Protein AF-A0A0A8UZ60-F1 (afdb_monomer_lite)

Organism: Legionella hackeliae (NCBI:txid449)

Sequence (216 aa):
MALFFRRNFSEELDRLNQRMEELKATLAKAAETSKQQSNGLEVKFTLAQRDLDKVATNYRSAIVNCNSDYQRKKLLKGYEEVIGCLEQISTNSIDHTQVTAQIAELQKSNKNIPGLEALSRVGNALAVAFWLGVFTISIVAMTLSIASIPADPVGGVAFAAVSFGLMGYSYYEMFNNFDAIFEPKQVYQNRLQINSDAMELLKHADEAYQSPVASF

Foldseek 3Di:
DVVVPPDCLVVLLVVLVVLLVVLLVLLCVLLVVVVVPDDPLNVLSVVLSVLSVVLSVLLVVLLVPDPDPVVNVVSSVLSVLLSVLSVCLSVPVPPVVSLVVNLVVLVVVLVCLVVVLVVLLVVLVVLLVVLVVQLVVLVVQLVVLCVCCVVPVVSSVVSNVVSVVSNVVSVVSNVVSVCSNPDDPVSSVSSNVSSVSSNVSSVSSNVSCPPPVNPD

Radius of gyration: 27.04 Å; chains: 1; bounding box: 61×33×84 Å

Structure (mmCIF, N/CA/C/O backbone):
data_AF-A0A0A8UZ60-F1
#
_entry.id   AF-A0A0A8UZ60-F1
#
loop_
_atom_site.group_PDB
_atom_site.id
_atom_site.type_symbol
_atom_site.label_atom_id
_atom_site.label_alt_id
_atom_site.label_comp_id
_atom_site.label_asym_id
_atom_site.label_entity_id
_atom_site.label_seq_id
_atom_site.pdbx_PDB_ins_code
_atom_site.Cartn_x
_atom_site.Cartn_y
_atom_site.Cartn_z
_atom_site.occupancy
_atom_site.B_iso_or_equiv
_atom_site.auth_seq_id
_atom_site.auth_comp_id
_atom_site.auth_asym_id
_atom_site.auth_atom_id
_atom_site.pdbx_PDB_model_num
ATOM 1 N N . MET A 1 1 ? -1.166 -13.913 -7.427 1.00 38.09 1 MET A N 1
ATOM 2 C CA . MET A 1 1 ? -1.642 -14.672 -6.244 1.00 38.09 1 MET A CA 1
ATOM 3 C C . MET A 1 1 ? -0.613 -15.636 -5.640 1.00 38.09 1 MET A C 1
ATOM 5 O O . MET A 1 1 ? -0.572 -15.729 -4.425 1.00 38.09 1 MET A O 1
ATOM 9 N N . ALA A 1 2 ? 0.266 -16.299 -6.407 1.00 35.41 2 ALA A N 1
ATOM 10 C CA . ALA A 1 2 ? 1.236 -17.264 -5.847 1.00 35.41 2 ALA A CA 1
ATOM 11 C C . ALA A 1 2 ? 2.330 -16.671 -4.918 1.00 35.41 2 ALA A C 1
ATOM 13 O O . ALA A 1 2 ? 2.968 -17.406 -4.172 1.00 35.41 2 ALA A O 1
ATOM 14 N N . LEU A 1 3 ? 2.533 -15.346 -4.910 1.00 42.84 3 LEU A N 1
ATOM 15 C CA . LEU A 1 3 ? 3.505 -14.665 -4.034 1.00 42.84 3 LEU A CA 1
ATOM 16 C C . LEU A 1 3 ? 2.975 -14.365 -2.617 1.00 42.84 3 LEU A C 1
ATOM 18 O O . LEU A 1 3 ? 3.713 -13.830 -1.791 1.00 42.84 3 LEU A O 1
ATOM 22 N N . PHE A 1 4 ? 1.718 -14.707 -2.311 1.00 44.59 4 PHE A N 1
ATOM 23 C CA . PHE A 1 4 ? 1.173 -14.547 -0.958 1.00 44.59 4 PHE A CA 1
ATOM 24 C C . PHE A 1 4 ? 1.775 -15.562 0.036 1.00 44.59 4 PHE A C 1
ATOM 26 O O . PHE A 1 4 ? 1.940 -15.256 1.211 1.00 44.59 4 PHE A O 1
ATOM 33 N N . PHE A 1 5 ? 2.215 -16.728 -0.453 1.00 47.62 5 PHE A N 1
ATOM 34 C CA . PHE A 1 5 ? 2.672 -17.860 0.365 1.00 47.62 5 PHE A CA 1
ATOM 35 C C . PHE A 1 5 ? 4.172 -17.868 0.713 1.00 47.62 5 PHE A C 1
ATOM 37 O O . PHE A 1 5 ? 4.659 -18.842 1.278 1.00 47.62 5 PHE A O 1
ATOM 44 N N . ARG A 1 6 ? 4.949 -16.827 0.372 1.00 45.16 6 ARG A N 1
ATOM 45 C CA . ARG A 1 6 ? 6.424 -16.877 0.497 1.00 45.16 6 ARG A CA 1
ATOM 46 C C . ARG A 1 6 ? 7.015 -16.382 1.829 1.00 45.16 6 ARG A C 1
ATOM 48 O O . ARG A 1 6 ? 8.229 -16.227 1.923 1.00 45.16 6 ARG A O 1
ATOM 55 N N . ARG A 1 7 ? 6.199 -16.169 2.866 1.00 52.78 7 ARG A N 1
ATOM 56 C CA . ARG A 1 7 ? 6.613 -15.887 4.262 1.00 52.78 7 ARG A CA 1
ATOM 57 C C . ARG A 1 7 ? 5.399 -16.025 5.192 1.00 52.78 7 ARG A C 1
ATOM 59 O O . ARG A 1 7 ? 4.285 -15.902 4.693 1.00 52.78 7 ARG A O 1
ATOM 66 N N . ASN A 1 8 ? 5.613 -16.187 6.504 1.00 62.28 8 ASN A N 1
ATOM 67 C CA . ASN A 1 8 ? 4.624 -16.280 7.609 1.00 62.28 8 ASN A CA 1
ATOM 68 C C . ASN A 1 8 ? 3.595 -15.119 7.717 1.00 62.28 8 ASN A C 1
ATOM 70 O O . ASN A 1 8 ? 2.962 -14.928 8.746 1.00 62.28 8 ASN A O 1
ATOM 74 N N . PHE A 1 9 ? 3.391 -14.335 6.660 1.00 69.00 9 PHE A N 1
ATOM 75 C CA . PHE A 1 9 ? 2.451 -13.224 6.592 1.00 69.00 9 PHE A CA 1
ATOM 76 C C . PHE A 1 9 ? 0.988 -13.647 6.708 1.00 69.00 9 PHE A C 1
ATOM 78 O O . PHE A 1 9 ? 0.191 -12.875 7.228 1.00 69.00 9 PHE A O 1
ATOM 85 N N . SER A 1 10 ? 0.627 -14.839 6.218 1.00 72.56 10 SER A N 1
ATOM 86 C CA . SER A 1 10 ? -0.734 -15.360 6.414 1.00 72.56 10 SER A CA 1
ATOM 87 C C . SER A 1 10 ? -0.991 -15.622 7.893 1.00 72.56 10 SER A C 1
ATOM 89 O O . SER A 1 10 ? -1.999 -15.181 8.417 1.00 72.56 10 SER A O 1
ATOM 91 N N . GLU A 1 11 ? -0.035 -16.252 8.576 1.00 79.94 11 GLU A N 1
ATOM 92 C CA . GLU A 1 11 ? -0.130 -16.575 10.000 1.00 79.94 11 GLU A CA 1
ATOM 93 C C . GLU A 1 11 ? -0.172 -15.312 10.875 1.00 79.94 11 GLU A C 1
ATOM 95 O O . GLU A 1 11 ? -1.006 -15.208 11.771 1.00 79.94 11 GLU A O 1
ATOM 100 N N . GLU A 1 12 ? 0.669 -14.313 10.582 1.00 80.88 12 GLU A N 1
ATOM 101 C CA . GLU A 1 12 ? 0.627 -13.011 11.265 1.00 80.88 12 GLU A CA 1
ATOM 102 C C . GLU A 1 12 ? -0.713 -12.295 11.048 1.00 80.88 12 GLU A C 1
ATOM 104 O O . GLU A 1 12 ? -1.296 -11.776 11.999 1.00 80.88 12 GLU A O 1
ATOM 109 N N . LEU A 1 13 ? -1.230 -12.287 9.816 1.00 83.56 13 LEU A N 1
ATOM 110 C CA . LEU A 1 13 ? -2.517 -11.667 9.503 1.00 83.56 13 LEU A CA 1
ATOM 111 C C . LEU A 1 13 ? -3.680 -12.387 10.194 1.00 83.56 13 LEU A C 1
ATOM 113 O O . LEU A 1 13 ? -4.561 -11.728 10.741 1.00 83.56 13 LEU A O 1
ATOM 117 N N . ASP A 1 14 ? -3.679 -13.719 10.190 1.00 84.44 14 ASP A N 1
ATOM 118 C CA . ASP A 1 14 ? -4.706 -14.532 10.843 1.00 84.44 14 ASP A CA 1
ATOM 119 C C . ASP A 1 14 ? -4.691 -14.313 12.362 1.00 84.44 14 ASP A C 1
ATOM 121 O O . ASP A 1 14 ? -5.746 -14.101 12.963 1.00 84.44 14 ASP A O 1
ATOM 125 N N . ARG A 1 15 ? -3.501 -14.230 12.974 1.00 87.31 15 ARG A N 1
ATOM 126 C CA . ARG A 1 15 ? -3.342 -13.883 14.393 1.00 87.31 15 ARG A CA 1
ATOM 127 C C . ARG A 1 15 ? -3.882 -12.487 14.718 1.00 87.31 15 ARG A C 1
ATOM 129 O O . ARG A 1 15 ? -4.536 -12.312 15.745 1.00 87.31 15 ARG A O 1
ATOM 136 N N . LEU A 1 16 ? -3.607 -11.485 13.879 1.00 86.62 16 LEU A N 1
ATOM 137 C CA . LEU A 1 16 ? -4.118 -10.124 14.085 1.00 86.62 16 LEU A CA 1
ATOM 138 C C . LEU A 1 16 ? -5.642 -10.053 13.909 1.00 86.62 16 LEU A C 1
ATOM 140 O O . LEU A 1 16 ? -6.310 -9.403 14.708 1.00 86.62 16 LEU A O 1
ATOM 144 N N . ASN A 1 17 ? -6.201 -10.769 12.929 1.00 85.88 17 ASN A N 1
ATOM 145 C CA . ASN A 1 17 ? -7.653 -10.868 12.758 1.00 85.88 17 ASN A CA 1
ATOM 146 C C . ASN A 1 17 ? -8.318 -11.516 13.979 1.00 85.88 17 ASN A C 1
ATOM 148 O O . ASN A 1 17 ? -9.355 -11.039 14.427 1.00 85.88 17 ASN A O 1
ATOM 152 N N . GLN A 1 18 ? -7.713 -12.561 14.551 1.00 87.38 18 GLN A N 1
ATOM 153 C CA . GLN A 1 18 ? -8.240 -13.201 15.755 1.00 87.38 18 GLN A CA 1
ATOM 154 C C . GLN A 1 18 ? -8.272 -12.235 16.950 1.00 87.38 18 GLN A C 1
ATOM 156 O O . GLN A 1 18 ? -9.304 -12.121 17.607 1.00 87.38 18 GLN A O 1
ATOM 161 N N . ARG A 1 19 ? -7.192 -11.476 17.186 1.00 87.38 19 ARG A N 1
ATOM 162 C CA . ARG A 1 19 ? -7.160 -10.428 18.228 1.00 87.38 19 ARG A CA 1
ATOM 163 C C . ARG A 1 19 ? -8.237 -9.366 18.006 1.00 87.38 19 ARG A C 1
ATOM 165 O O . ARG A 1 19 ? -8.851 -8.890 18.956 1.00 87.38 19 ARG A O 1
ATOM 172 N N . MET A 1 20 ? -8.497 -9.012 16.749 1.00 85.00 20 MET A N 1
ATOM 173 C CA . MET A 1 20 ? -9.546 -8.053 16.412 1.00 85.00 20 MET A CA 1
ATOM 174 C C . MET A 1 20 ? -10.955 -8.590 16.713 1.00 85.00 20 MET A C 1
ATOM 176 O O . MET A 1 20 ? -11.796 -7.851 17.221 1.00 85.00 20 MET A O 1
ATOM 180 N N . GLU A 1 21 ? -11.211 -9.874 16.460 1.00 84.25 21 GLU A N 1
ATOM 181 C CA . GLU A 1 21 ? -12.472 -10.527 16.841 1.00 84.25 21 GLU A CA 1
ATOM 182 C C . GLU A 1 21 ? -12.635 -10.631 18.368 1.00 84.25 21 GLU A C 1
ATOM 184 O O . GLU A 1 21 ? -13.730 -10.433 18.896 1.00 84.25 21 GLU A O 1
ATOM 189 N N . GLU A 1 22 ? -11.549 -10.863 19.109 1.00 86.69 22 GLU A N 1
ATOM 190 C CA . GLU A 1 22 ? -11.557 -10.846 20.580 1.00 86.69 22 GLU A CA 1
ATOM 191 C C . GLU A 1 22 ? -11.888 -9.445 21.132 1.00 86.69 22 GLU A C 1
ATOM 193 O O . GLU A 1 22 ? -12.722 -9.300 22.035 1.00 86.69 22 GLU A O 1
ATOM 198 N N . LEU A 1 23 ? -11.317 -8.390 20.541 1.00 83.88 23 LEU A N 1
ATOM 199 C CA . LEU A 1 23 ? -11.678 -7.000 20.841 1.00 83.88 23 LEU A CA 1
ATOM 200 C C . LEU A 1 23 ? -13.143 -6.706 20.513 1.00 83.88 23 LEU A C 1
ATOM 202 O O . LEU A 1 23 ? -13.842 -6.069 21.302 1.00 83.88 23 LEU A O 1
ATOM 206 N N . LYS A 1 24 ? -13.640 -7.209 19.381 1.00 82.31 24 LYS A N 1
ATOM 207 C CA . LYS A 1 24 ? -15.040 -7.060 18.973 1.00 82.31 24 LYS A CA 1
ATOM 208 C C . LYS A 1 24 ? -15.993 -7.685 19.990 1.00 82.31 24 LYS A C 1
ATOM 210 O O . LYS A 1 24 ? -16.984 -7.055 20.362 1.00 82.31 24 LYS A O 1
ATOM 215 N N . ALA A 1 25 ? -15.687 -8.889 20.469 1.00 83.06 25 ALA A N 1
ATOM 216 C CA . ALA A 1 25 ? -16.457 -9.549 21.520 1.00 83.06 25 ALA A CA 1
ATOM 217 C C . ALA A 1 25 ? -16.417 -8.757 22.839 1.00 83.06 25 ALA A C 1
ATOM 219 O O . ALA A 1 25 ? -17.434 -8.634 23.526 1.00 83.06 25 ALA A O 1
ATOM 220 N N . THR A 1 26 ? -15.266 -8.163 23.163 1.00 82.00 26 THR A N 1
ATOM 221 C CA . THR A 1 26 ? -15.085 -7.322 24.356 1.00 82.00 26 THR A CA 1
ATOM 222 C C . THR A 1 26 ? -15.937 -6.051 24.288 1.00 82.00 26 THR A C 1
ATOM 224 O O . THR A 1 26 ? -16.663 -5.750 25.238 1.00 82.00 26 THR A O 1
ATOM 227 N N . LEU A 1 27 ? -15.939 -5.349 23.148 1.00 75.25 27 LEU A N 1
ATOM 228 C CA . LEU A 1 27 ? -16.790 -4.173 22.928 1.00 75.25 27 LEU A CA 1
ATOM 229 C C . LEU A 1 27 ? -18.281 -4.527 22.923 1.00 75.25 27 LEU A C 1
ATOM 231 O O . LEU A 1 27 ? -19.079 -3.780 23.482 1.00 75.25 27 LEU A O 1
ATOM 235 N N . ALA A 1 28 ? -18.668 -5.665 22.339 1.00 78.31 28 ALA A N 1
ATOM 236 C CA . ALA A 1 28 ? -20.059 -6.121 22.342 1.00 78.31 28 ALA A CA 1
ATOM 237 C C . ALA A 1 28 ? -20.568 -6.365 23.773 1.00 78.31 28 ALA A C 1
ATOM 239 O O . ALA A 1 28 ? -21.647 -5.902 24.144 1.00 78.31 28 ALA A O 1
ATOM 240 N N . LYS A 1 29 ? -19.750 -7.007 24.615 1.00 79.31 29 LYS A N 1
ATOM 241 C CA . LYS A 1 29 ? -20.060 -7.218 26.035 1.00 79.31 29 LYS A CA 1
ATOM 242 C C . LYS A 1 29 ? -20.137 -5.898 26.814 1.00 79.31 29 LYS A C 1
ATOM 244 O O . LYS A 1 29 ? -21.022 -5.726 27.655 1.00 79.31 29 LYS 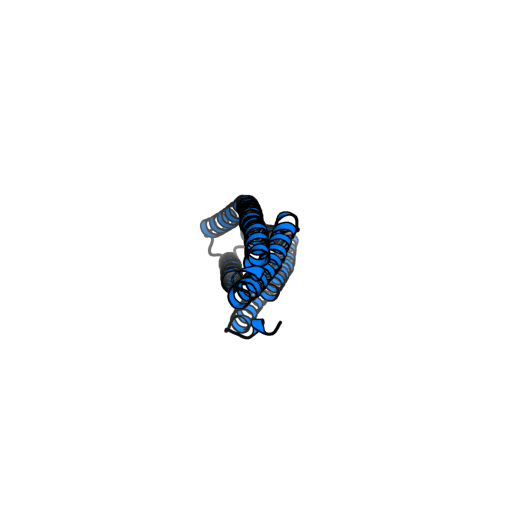A O 1
ATOM 249 N N . ALA A 1 30 ? -19.247 -4.946 26.523 1.00 72.62 30 ALA A N 1
ATOM 250 C CA . ALA A 1 30 ? -19.289 -3.605 27.108 1.00 72.62 30 ALA A CA 1
ATOM 251 C C . ALA A 1 30 ? -20.550 -2.826 26.681 1.00 72.62 30 ALA A C 1
ATOM 253 O O . ALA A 1 30 ? -21.172 -2.159 27.512 1.00 72.62 30 ALA A O 1
ATOM 254 N N . ALA A 1 31 ? -20.987 -2.969 25.425 1.00 71.88 31 ALA A N 1
ATOM 255 C CA . ALA A 1 31 ? -22.224 -2.382 24.911 1.00 71.88 31 ALA A CA 1
ATOM 256 C C . ALA A 1 31 ? -23.468 -2.942 25.621 1.00 71.88 31 ALA A C 1
ATOM 258 O O . ALA A 1 31 ? -24.331 -2.172 26.041 1.00 71.88 31 ALA A O 1
ATOM 259 N N . GLU A 1 32 ? -23.548 -4.265 25.803 1.00 73.38 32 GLU A N 1
ATOM 260 C CA . GLU A 1 32 ? -24.648 -4.929 26.520 1.00 73.38 32 GLU A CA 1
ATOM 261 C C . GLU A 1 32 ? -24.718 -4.528 27.997 1.00 73.38 32 GLU A C 1
ATOM 263 O O . GLU A 1 32 ? -25.806 -4.310 28.532 1.00 73.38 32 GLU A O 1
ATOM 268 N N . THR A 1 33 ? -23.563 -4.369 28.643 1.00 69.31 33 THR A N 1
ATOM 269 C CA . THR A 1 33 ? -23.482 -3.909 30.038 1.00 69.31 33 THR A CA 1
ATOM 270 C C . THR A 1 33 ? -23.905 -2.438 30.149 1.00 69.31 33 THR A C 1
ATOM 272 O O . THR A 1 33 ? -24.681 -2.063 31.027 1.00 69.31 33 THR A O 1
ATOM 275 N N . SER A 1 34 ? -23.486 -1.605 29.191 1.00 64.75 34 SER A N 1
ATOM 276 C CA . SER A 1 34 ? -23.821 -0.174 29.140 1.00 64.75 34 SER A CA 1
ATOM 277 C C . SER A 1 34 ? -25.290 0.093 28.797 1.00 64.75 34 SER A C 1
ATOM 279 O O . SER A 1 34 ? -25.861 1.071 29.281 1.00 64.75 34 SER A O 1
ATOM 281 N N . LYS A 1 35 ? -25.928 -0.800 28.023 1.00 63.38 35 LYS A N 1
ATOM 282 C CA . LYS A 1 35 ? -27.377 -0.812 27.739 1.00 63.38 35 LYS A CA 1
ATOM 283 C C . LYS A 1 35 ? -28.229 -0.751 29.002 1.00 63.38 35 LYS A C 1
ATOM 285 O O . LYS A 1 35 ? -29.318 -0.186 28.996 1.00 63.38 35 LYS A O 1
ATOM 290 N N . GLN A 1 36 ? -27.739 -1.365 30.076 1.00 58.97 36 GLN A N 1
ATOM 291 C CA . GLN A 1 36 ? -28.441 -1.460 31.351 1.00 58.97 36 GLN A CA 1
ATOM 292 C C . GLN A 1 36 ? -28.213 -0.232 32.248 1.00 58.97 36 GLN A C 1
ATOM 294 O O . GLN A 1 36 ? -28.956 -0.049 33.209 1.00 58.97 36 GLN A O 1
ATOM 299 N N . GLN A 1 37 ? -27.215 0.612 31.948 1.00 56.88 37 GLN A N 1
ATOM 300 C CA . GLN A 1 37 ? -26.737 1.665 32.854 1.00 56.88 37 GLN A CA 1
ATOM 301 C C . GLN A 1 37 ? -26.826 3.099 32.302 1.00 56.88 37 GLN A C 1
ATOM 303 O O . GLN A 1 37 ? -26.893 4.028 33.106 1.00 56.88 37 GLN A O 1
ATOM 308 N N . SER A 1 38 ? -26.837 3.338 30.982 1.00 55.69 38 SER A N 1
ATOM 309 C CA . SER A 1 38 ? -26.858 4.714 30.448 1.00 55.69 38 SER A CA 1
ATOM 310 C C . SER A 1 38 ? -27.402 4.843 29.019 1.00 55.69 38 SER A C 1
ATOM 312 O O . SER A 1 38 ? -27.010 4.108 28.112 1.00 55.69 38 SER A O 1
ATOM 314 N N . ASN A 1 39 ? -28.253 5.852 28.792 1.00 57.88 39 ASN A N 1
ATOM 315 C CA . ASN A 1 39 ? -28.741 6.230 27.463 1.00 57.88 39 ASN A CA 1
ATOM 316 C C . ASN A 1 39 ? -27.613 6.889 26.645 1.00 57.88 39 ASN A C 1
ATOM 318 O O . ASN A 1 39 ? -27.237 8.030 26.903 1.00 57.88 39 ASN A O 1
ATOM 322 N N . GLY A 1 40 ? -27.104 6.188 25.626 1.00 63.28 40 GLY A N 1
ATOM 323 C CA . GLY A 1 40 ? -26.211 6.746 24.594 1.00 63.28 40 GLY A CA 1
ATOM 324 C C . GLY A 1 40 ? -24.809 6.131 24.512 1.00 63.28 40 GLY A C 1
ATOM 325 O O . GLY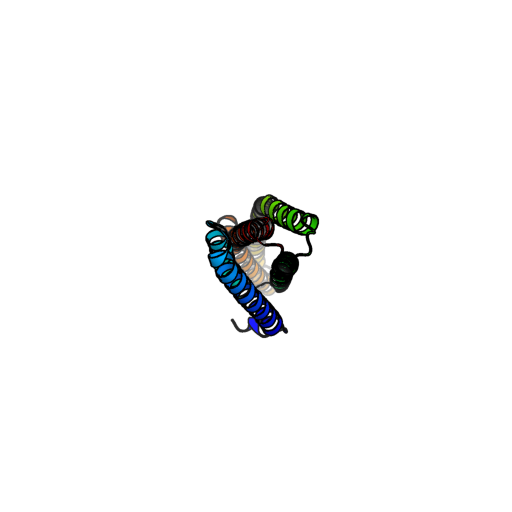 A 1 40 ? -24.174 6.227 23.464 1.00 63.28 40 GLY A O 1
ATOM 326 N N . LEU A 1 41 ? -24.341 5.440 25.557 1.00 66.94 41 LEU A N 1
ATOM 327 C CA . LEU A 1 41 ? -23.058 4.714 25.548 1.00 66.94 41 LEU A CA 1
ATOM 328 C C . LEU A 1 41 ? -23.087 3.477 24.642 1.00 66.94 41 LEU A C 1
ATOM 330 O O . LEU A 1 41 ? -22.128 3.213 23.921 1.00 66.94 41 LEU A O 1
ATOM 334 N N . GLU A 1 42 ? -24.220 2.775 24.611 1.00 69.75 42 GLU A N 1
ATOM 335 C CA . GLU A 1 42 ? -24.470 1.656 23.695 1.00 69.75 42 GLU A CA 1
ATOM 336 C C . GLU A 1 42 ? -24.196 2.040 22.234 1.00 69.75 42 GLU A C 1
ATOM 338 O O . GLU A 1 42 ? -23.552 1.293 21.496 1.00 69.75 42 GLU A O 1
ATOM 343 N N . VAL A 1 43 ? -24.660 3.223 21.818 1.00 75.94 43 VAL A N 1
ATOM 344 C CA . VAL A 1 43 ? -24.502 3.704 20.441 1.00 75.94 43 VAL A CA 1
ATOM 345 C C . VAL A 1 43 ? -23.022 3.879 20.109 1.00 75.94 43 VAL A C 1
ATOM 347 O O . VAL A 1 43 ? -22.596 3.488 19.026 1.00 75.94 43 VAL A O 1
ATOM 350 N N . LYS A 1 44 ? -22.216 4.393 21.046 1.00 72.75 44 LYS A N 1
ATOM 351 C CA . LYS A 1 44 ? -20.772 4.583 20.843 1.00 72.75 44 LYS A CA 1
ATOM 352 C C . LYS A 1 44 ? -20.019 3.258 20.722 1.00 72.75 44 LYS A C 1
ATOM 354 O O . LYS A 1 44 ? -19.227 3.104 19.798 1.00 72.75 44 LYS A O 1
ATOM 359 N N . PHE A 1 45 ? -20.312 2.282 21.583 1.00 75.19 45 PHE A N 1
ATOM 360 C CA . PHE A 1 45 ? -19.709 0.948 21.479 1.00 75.19 45 PHE A CA 1
ATOM 361 C C . PHE A 1 45 ? -20.134 0.210 20.204 1.00 75.19 45 PHE A C 1
ATOM 363 O O . PHE A 1 45 ? -19.311 -0.442 19.567 1.00 75.19 45 PHE A O 1
ATOM 370 N N . THR A 1 46 ? -21.391 0.367 19.783 1.00 75.94 46 THR A N 1
ATOM 371 C CA . THR A 1 46 ? -21.901 -0.216 18.531 1.00 75.94 46 THR A CA 1
ATOM 372 C C . THR A 1 46 ? -21.230 0.412 17.304 1.00 75.94 46 THR A C 1
ATOM 374 O O . THR A 1 46 ? -20.892 -0.293 16.352 1.00 75.94 46 THR A O 1
ATOM 377 N N . LEU A 1 47 ? -20.993 1.730 17.320 1.00 78.12 47 LEU A N 1
ATOM 378 C CA . LEU A 1 47 ? -20.234 2.419 16.271 1.00 78.12 47 LEU A CA 1
ATOM 379 C C . LEU A 1 47 ? -18.781 1.932 16.228 1.00 78.12 47 LEU A C 1
ATOM 381 O O . LEU A 1 47 ? -18.325 1.529 15.163 1.00 78.12 47 LEU A O 1
ATOM 385 N N . ALA A 1 48 ? -18.102 1.857 17.377 1.00 76.88 48 ALA A N 1
ATOM 386 C CA . ALA A 1 48 ? -16.741 1.326 17.458 1.00 76.88 48 ALA A CA 1
ATOM 387 C C . ALA A 1 48 ? -16.655 -0.124 16.941 1.00 76.88 48 ALA A C 1
ATOM 389 O O . ALA A 1 48 ? -15.737 -0.464 16.199 1.00 76.88 48 ALA A O 1
ATOM 390 N N . GLN A 1 49 ? -17.645 -0.968 17.248 1.00 78.38 49 GLN A N 1
ATOM 391 C CA . GLN A 1 49 ? -17.713 -2.341 16.744 1.00 78.38 49 GLN A CA 1
ATOM 392 C C . GLN A 1 49 ? -17.837 -2.398 15.213 1.00 78.38 49 GLN A C 1
ATOM 394 O O . GLN A 1 49 ? -17.160 -3.193 14.561 1.00 78.38 49 GLN A O 1
ATOM 399 N N . ARG A 1 50 ? -18.680 -1.544 14.623 1.00 82.44 50 ARG A N 1
ATOM 400 C CA . ARG A 1 50 ? -18.818 -1.437 13.164 1.00 82.44 50 ARG A CA 1
ATOM 401 C C . ARG A 1 50 ? -17.521 -0.949 12.515 1.00 82.44 50 ARG A C 1
ATOM 403 O O . ARG A 1 50 ? -17.155 -1.410 11.434 1.00 82.44 50 ARG A O 1
ATOM 410 N N . ASP A 1 51 ? -16.830 -0.024 13.168 1.00 80.56 51 ASP A N 1
ATOM 411 C CA . ASP A 1 51 ? -15.586 0.533 12.651 1.00 80.56 51 ASP A CA 1
ATOM 412 C C . ASP A 1 51 ? -14.438 -0.491 12.727 1.00 80.56 51 ASP A C 1
ATOM 414 O O . ASP A 1 51 ? -13.611 -0.523 11.816 1.00 80.56 51 ASP A O 1
ATOM 418 N N . LEU A 1 52 ? -14.437 -1.410 13.710 1.00 83.56 52 LEU A N 1
ATOM 419 C CA . LEU A 1 52 ? -13.504 -2.549 13.740 1.00 83.56 52 LEU A CA 1
ATOM 420 C C . LEU A 1 52 ? -13.637 -3.423 12.489 1.00 83.56 52 LEU A C 1
ATOM 422 O O . LEU A 1 52 ? -12.627 -3.738 11.861 1.00 83.56 52 LEU A O 1
ATOM 426 N N . ASP A 1 53 ? -14.864 -3.777 12.095 1.00 81.56 53 ASP A N 1
ATOM 427 C CA . ASP A 1 53 ? -15.111 -4.612 10.910 1.00 81.56 53 ASP A CA 1
ATOM 428 C C . ASP A 1 53 ? -14.614 -3.930 9.633 1.00 81.56 53 ASP A C 1
ATOM 430 O O . ASP A 1 53 ? -13.997 -4.557 8.763 1.00 81.56 53 ASP A O 1
ATOM 434 N N . LYS A 1 54 ? -14.845 -2.618 9.537 1.00 84.38 54 LYS A N 1
ATOM 435 C CA . LYS A 1 54 ? -14.384 -1.794 8.419 1.00 84.38 54 LYS A CA 1
ATOM 436 C C . LYS A 1 54 ? -12.856 -1.752 8.360 1.00 84.38 54 LYS A C 1
ATOM 438 O O . LYS A 1 54 ? -12.275 -2.019 7.307 1.00 84.38 54 LYS A O 1
ATOM 443 N N . VAL A 1 55 ? -12.203 -1.473 9.487 1.00 84.94 55 VAL A N 1
ATOM 444 C CA . VAL A 1 55 ? -10.740 -1.402 9.596 1.00 84.94 55 VAL A CA 1
ATOM 445 C C . VAL A 1 55 ? -10.108 -2.762 9.296 1.00 84.94 55 VAL A C 1
ATOM 447 O O . VAL A 1 55 ? -9.211 -2.835 8.455 1.00 84.94 55 VAL A O 1
ATOM 450 N N . ALA A 1 56 ? -10.610 -3.850 9.885 1.00 85.06 56 ALA A N 1
ATOM 451 C CA . ALA A 1 56 ? -10.123 -5.207 9.634 1.00 85.06 56 ALA A CA 1
ATOM 452 C C . ALA A 1 56 ? -10.245 -5.595 8.152 1.00 85.06 56 ALA A C 1
ATOM 454 O O . ALA A 1 56 ? -9.282 -6.065 7.540 1.00 85.06 56 ALA A O 1
ATOM 455 N N . THR A 1 57 ? -11.400 -5.323 7.536 1.00 85.50 57 THR A N 1
ATOM 456 C CA . THR A 1 57 ? -11.635 -5.601 6.112 1.00 85.50 57 THR A CA 1
ATOM 457 C C . THR A 1 57 ? -10.679 -4.810 5.217 1.00 85.50 57 THR A C 1
ATOM 459 O O . THR A 1 57 ? -10.091 -5.370 4.285 1.00 85.50 57 THR A O 1
ATOM 462 N N . ASN A 1 58 ? -10.465 -3.527 5.518 1.00 82.69 58 ASN A N 1
ATOM 463 C CA . ASN A 1 58 ? -9.610 -2.653 4.718 1.00 82.69 58 ASN A CA 1
ATOM 464 C C . ASN A 1 58 ? -8.124 -3.008 4.853 1.00 82.69 58 ASN A C 1
ATOM 466 O O . ASN A 1 58 ? -7.430 -3.097 3.835 1.00 82.69 58 ASN A O 1
ATOM 470 N N . TYR A 1 59 ? -7.638 -3.306 6.064 1.00 81.75 59 TYR A N 1
ATOM 471 C CA . TYR A 1 59 ? -6.276 -3.811 6.263 1.00 81.75 59 TYR A CA 1
ATOM 472 C C . TYR A 1 59 ? -6.071 -5.165 5.580 1.00 81.75 59 TYR A C 1
ATOM 474 O O . TYR A 1 59 ? -5.090 -5.330 4.853 1.00 81.75 59 TYR A O 1
ATOM 482 N N . ARG A 1 60 ? -7.010 -6.111 5.726 1.00 84.25 60 ARG A N 1
ATOM 483 C CA . ARG A 1 60 ? -6.939 -7.423 5.066 1.00 84.25 60 ARG A CA 1
ATOM 484 C C . ARG A 1 60 ? -6.864 -7.282 3.550 1.00 84.25 60 ARG A C 1
ATOM 486 O O . ARG A 1 60 ? -5.962 -7.843 2.930 1.00 84.25 60 ARG A O 1
ATOM 493 N N . SER A 1 61 ? -7.768 -6.506 2.954 1.00 83.31 61 SER A N 1
ATOM 494 C CA . SER A 1 61 ? -7.772 -6.257 1.510 1.00 83.31 61 SER A CA 1
ATOM 495 C C . SER A 1 61 ? -6.460 -5.615 1.046 1.00 83.31 61 SER A C 1
ATOM 497 O O . SER A 1 61 ? -5.851 -6.070 0.076 1.00 83.31 61 SER A O 1
ATOM 499 N N . ALA A 1 62 ? -5.962 -4.610 1.768 1.00 80.38 62 ALA A N 1
ATOM 500 C CA . ALA A 1 62 ? -4.723 -3.929 1.412 1.00 80.38 62 ALA A CA 1
ATOM 501 C C . ALA A 1 62 ? -3.484 -4.824 1.534 1.00 80.38 62 ALA A C 1
ATOM 503 O O . ALA A 1 62 ? -2.599 -4.747 0.685 1.00 80.38 62 ALA A O 1
ATOM 504 N N . ILE A 1 63 ? -3.415 -5.687 2.551 1.00 82.25 63 ILE A N 1
ATOM 505 C CA . ILE A 1 63 ? -2.307 -6.629 2.764 1.00 82.25 63 ILE A CA 1
ATOM 506 C C . ILE A 1 63 ? -2.313 -7.721 1.686 1.00 82.25 63 ILE A C 1
ATOM 508 O O . ILE A 1 63 ? -1.257 -8.007 1.111 1.00 82.25 63 ILE A O 1
ATOM 512 N N . VAL A 1 64 ? -3.491 -8.279 1.372 1.00 80.69 64 VAL A N 1
ATOM 513 C CA . VAL A 1 64 ? -3.681 -9.320 0.344 1.00 80.69 64 VAL A CA 1
ATOM 514 C C . VAL A 1 64 ? -3.329 -8.818 -1.051 1.00 80.69 64 VAL A C 1
ATOM 516 O O . VAL A 1 64 ? -2.626 -9.500 -1.798 1.00 80.69 64 VAL A O 1
ATOM 519 N N . ASN A 1 65 ? -3.751 -7.599 -1.378 1.00 73.31 65 ASN A N 1
ATOM 520 C CA . ASN A 1 65 ? -3.540 -7.006 -2.696 1.00 73.31 65 ASN A CA 1
ATOM 521 C C . ASN A 1 65 ? -2.192 -6.274 -2.833 1.00 73.31 65 ASN A C 1
ATOM 523 O O . ASN A 1 65 ? -1.887 -5.721 -3.890 1.00 73.31 65 ASN A O 1
ATOM 527 N N . CYS A 1 66 ? -1.357 -6.255 -1.789 1.00 71.81 66 CYS A N 1
ATOM 528 C CA . CYS A 1 66 ? -0.050 -5.615 -1.851 1.00 71.81 66 CYS A CA 1
ATOM 529 C C . CYS A 1 66 ? 0.996 -6.522 -2.513 1.00 71.81 66 CYS A C 1
ATOM 531 O O . CYS A 1 66 ? 1.302 -7.604 -2.010 1.00 71.81 66 CYS A O 1
ATOM 533 N N . ASN A 1 67 ? 1.628 -6.034 -3.583 1.00 68.44 67 ASN A N 1
ATOM 534 C CA . ASN A 1 67 ? 2.696 -6.746 -4.298 1.00 68.44 67 ASN A CA 1
ATOM 535 C C . ASN A 1 67 ? 4.111 -6.481 -3.743 1.00 68.44 67 ASN A C 1
ATOM 537 O O . ASN A 1 67 ? 5.078 -7.043 -4.247 1.00 68.44 67 ASN A O 1
ATOM 541 N N . SER A 1 68 ? 4.256 -5.631 -2.718 1.00 73.56 68 SER A N 1
ATOM 542 C CA . SER A 1 68 ? 5.550 -5.269 -2.124 1.00 73.56 68 SER A CA 1
ATOM 543 C C . SER A 1 68 ? 5.668 -5.784 -0.691 1.00 73.56 68 SER A C 1
ATOM 545 O O . SER A 1 68 ? 4.934 -5.338 0.189 1.00 73.56 68 SER A O 1
ATOM 547 N N . ASP A 1 69 ? 6.649 -6.652 -0.430 1.00 71.62 69 ASP A N 1
ATOM 548 C CA . ASP A 1 69 ? 6.932 -7.192 0.910 1.00 71.62 69 ASP A CA 1
ATOM 549 C C . ASP A 1 69 ? 7.194 -6.096 1.952 1.00 71.62 69 ASP A C 1
ATOM 551 O O . ASP A 1 69 ? 6.752 -6.196 3.097 1.00 71.62 69 ASP A O 1
ATOM 555 N N . TYR A 1 70 ? 7.895 -5.029 1.561 1.00 74.31 70 TYR A N 1
ATOM 556 C CA . TYR A 1 70 ? 8.159 -3.886 2.435 1.00 74.31 70 TYR A CA 1
ATOM 557 C C . TYR A 1 70 ? 6.859 -3.181 2.838 1.00 74.31 70 TYR A C 1
ATOM 559 O O . TYR A 1 70 ? 6.618 -2.931 4.020 1.00 74.31 70 TYR A O 1
ATOM 567 N N . GLN A 1 71 ? 5.992 -2.894 1.863 1.00 71.94 71 GLN A N 1
ATOM 568 C CA . GLN A 1 71 ? 4.717 -2.236 2.140 1.00 71.94 71 GLN A CA 1
ATOM 569 C C . GLN A 1 71 ? 3.771 -3.151 2.924 1.00 71.94 71 GLN A C 1
ATOM 571 O O . GLN A 1 71 ? 3.052 -2.661 3.791 1.00 71.94 71 GLN A O 1
ATOM 576 N N . ARG A 1 72 ? 3.817 -4.467 2.683 1.00 76.56 72 ARG A N 1
ATOM 577 C CA . ARG A 1 72 ? 3.051 -5.468 3.432 1.00 76.56 72 ARG A CA 1
ATOM 578 C C . ARG A 1 72 ? 3.450 -5.499 4.909 1.00 76.56 72 ARG A C 1
ATOM 580 O O . ARG A 1 72 ? 2.579 -5.400 5.764 1.00 76.56 72 ARG A O 1
ATOM 587 N N . LYS A 1 73 ? 4.754 -5.525 5.216 1.00 80.50 73 LYS A N 1
ATOM 588 C CA . LYS A 1 73 ? 5.266 -5.414 6.597 1.00 80.50 73 LYS A CA 1
ATOM 589 C C . LYS A 1 73 ? 4.828 -4.122 7.279 1.00 80.50 73 LYS A C 1
ATOM 591 O O . LYS A 1 73 ? 4.434 -4.143 8.438 1.00 80.50 73 LYS A O 1
ATOM 596 N N . LYS A 1 74 ? 4.880 -2.999 6.556 1.00 78.75 74 LYS A N 1
ATOM 597 C CA . LYS A 1 74 ? 4.437 -1.705 7.085 1.00 78.75 74 LYS A CA 1
ATOM 598 C C . LYS A 1 74 ? 2.941 -1.711 7.423 1.00 78.75 74 LYS A C 1
ATOM 600 O O . LYS A 1 74 ? 2.561 -1.180 8.458 1.00 78.75 74 LYS A O 1
ATOM 605 N N . LEU A 1 75 ? 2.112 -2.310 6.565 1.00 80.94 75 LEU A N 1
ATOM 606 C CA . LEU A 1 75 ? 0.673 -2.448 6.804 1.00 80.94 75 LEU A CA 1
ATOM 607 C C . LEU A 1 75 ? 0.377 -3.354 8.005 1.00 80.94 75 LEU A C 1
ATOM 609 O O . LEU A 1 75 ? -0.456 -2.987 8.821 1.00 80.94 75 LEU A O 1
ATOM 613 N N . LEU A 1 76 ? 1.080 -4.482 8.144 1.00 84.19 76 LEU A N 1
ATOM 614 C CA . LEU A 1 76 ? 0.937 -5.383 9.294 1.00 84.19 76 LEU A CA 1
ATOM 615 C C . LEU A 1 76 ? 1.324 -4.710 10.611 1.00 84.19 76 LEU A C 1
ATOM 617 O O . LEU A 1 76 ? 0.552 -4.759 11.560 1.00 84.19 76 LEU A O 1
ATOM 621 N N . LYS A 1 77 ? 2.467 -4.015 10.643 1.00 84.31 77 LYS A N 1
ATOM 622 C CA . LYS A 1 77 ? 2.905 -3.256 11.821 1.00 84.31 77 LYS A CA 1
ATOM 623 C C . LYS A 1 77 ? 1.885 -2.183 12.210 1.00 84.31 77 LYS A C 1
ATOM 625 O O . LYS A 1 77 ? 1.529 -2.078 13.372 1.00 84.31 77 LYS A O 1
ATOM 630 N N . GLY A 1 78 ? 1.366 -1.436 11.232 1.00 80.00 78 GLY A N 1
ATOM 631 C CA . GLY A 1 78 ? 0.319 -0.446 11.493 1.00 80.00 78 GLY A CA 1
ATOM 632 C C . GLY A 1 78 ? -0.987 -1.074 11.990 1.00 80.00 78 GLY A C 1
ATOM 633 O O . GLY A 1 78 ? -1.652 -0.495 12.840 1.00 80.00 78 GLY A O 1
ATOM 634 N N . TYR A 1 79 ? -1.347 -2.262 11.494 1.00 85.88 79 TYR A N 1
ATOM 635 C CA . TYR A 1 79 ? -2.525 -2.986 11.971 1.00 85.88 79 TYR A CA 1
ATOM 636 C C . TYR A 1 79 ? -2.353 -3.445 13.425 1.00 85.88 79 TYR A C 1
ATOM 638 O O . TYR A 1 79 ? -3.246 -3.258 14.247 1.00 85.88 79 TYR A O 1
ATOM 646 N N . GLU A 1 80 ? -1.175 -3.975 13.755 1.00 86.31 80 GLU A N 1
ATOM 647 C CA . GLU A 1 80 ? -0.800 -4.372 15.111 1.00 86.31 80 GLU A CA 1
ATOM 648 C C . GLU A 1 80 ? -0.781 -3.191 16.090 1.00 86.31 80 GLU A C 1
ATOM 650 O O . GLU A 1 80 ? -1.279 -3.328 17.203 1.00 86.31 80 GLU A O 1
ATOM 655 N N . GLU A 1 81 ? -0.262 -2.030 15.686 1.00 84.00 81 GLU A N 1
ATOM 656 C CA . GLU A 1 81 ? -0.255 -0.814 16.513 1.00 84.00 81 GLU A CA 1
ATOM 657 C C . GLU A 1 81 ? -1.676 -0.319 16.825 1.00 84.00 81 GLU A C 1
ATOM 659 O O . GLU A 1 81 ? -1.962 0.059 17.962 1.00 84.00 81 GLU A O 1
ATOM 664 N N . VAL A 1 82 ? -2.587 -0.365 15.843 1.00 84.19 82 VAL A N 1
ATOM 665 C CA . VAL A 1 82 ? -4.004 -0.021 16.051 1.00 84.19 82 VAL A C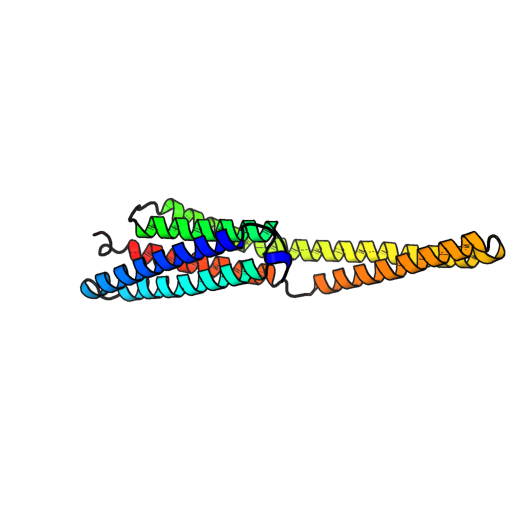A 1
ATOM 666 C C . VAL A 1 82 ? -4.666 -1.009 17.014 1.00 84.19 82 VAL A C 1
ATOM 668 O O . VAL A 1 82 ? -5.331 -0.578 17.953 1.00 84.19 82 VAL A O 1
ATOM 671 N N . ILE A 1 83 ? -4.452 -2.317 16.825 1.00 85.75 83 ILE A N 1
ATOM 672 C CA . ILE A 1 83 ? -4.963 -3.360 17.730 1.00 85.75 83 ILE A CA 1
ATOM 673 C C . ILE A 1 83 ? -4.421 -3.156 19.149 1.00 85.75 83 ILE A C 1
ATOM 675 O O . ILE A 1 83 ? -5.199 -3.151 20.097 1.00 85.75 83 ILE A O 1
ATOM 679 N N . GLY A 1 84 ? -3.115 -2.927 19.301 1.00 83.06 84 GLY A N 1
ATOM 680 C CA . GLY A 1 84 ? -2.487 -2.700 20.603 1.00 83.06 84 GLY A CA 1
ATOM 681 C C . GLY A 1 84 ? -3.050 -1.475 21.329 1.00 83.06 84 GLY A C 1
ATOM 682 O O . GLY A 1 84 ? -3.320 -1.550 22.525 1.00 83.06 84 GLY A O 1
ATOM 683 N N . CYS A 1 85 ? -3.306 -0.373 20.613 1.00 79.88 85 CYS A N 1
ATOM 684 C CA . CYS A 1 85 ? -3.975 0.796 21.194 1.00 79.88 85 CYS A CA 1
ATOM 685 C C . CYS A 1 85 ? -5.394 0.458 21.679 1.00 79.88 85 CYS A C 1
ATOM 687 O O . CYS A 1 85 ? -5.792 0.879 22.761 1.00 79.88 85 CYS A O 1
ATOM 689 N N . LEU A 1 86 ? -6.161 -0.320 20.911 1.00 80.75 86 LEU A N 1
ATOM 690 C CA . LEU A 1 86 ? -7.523 -0.717 21.285 1.00 80.75 86 LEU A CA 1
ATOM 691 C C . LEU A 1 86 ? -7.549 -1.677 22.480 1.00 80.75 86 LEU A C 1
ATOM 693 O O . LEU A 1 86 ? -8.401 -1.534 23.354 1.00 80.75 86 LEU A O 1
ATOM 697 N N . GLU A 1 87 ? -6.602 -2.613 22.559 1.00 83.38 87 GLU A N 1
ATOM 698 C CA . GLU A 1 87 ? -6.427 -3.500 23.717 1.00 83.38 87 GLU A CA 1
ATOM 699 C C . GLU A 1 87 ? -6.143 -2.694 24.992 1.00 83.38 87 GLU A C 1
ATOM 701 O O . GLU A 1 87 ? -6.754 -2.939 26.036 1.00 83.38 87 GLU A O 1
ATOM 706 N N . GLN A 1 88 ? -5.289 -1.673 24.908 1.00 77.50 88 GLN A N 1
ATOM 707 C CA . GLN A 1 88 ? -5.009 -0.780 26.035 1.00 77.50 88 GLN A CA 1
ATOM 708 C C . GLN A 1 88 ? -6.225 0.060 26.445 1.00 77.50 88 GLN A C 1
ATOM 710 O O . GLN A 1 88 ? -6.522 0.151 27.637 1.00 77.50 88 GLN A O 1
ATOM 715 N N . ILE A 1 89 ? -6.963 0.615 25.475 1.00 74.06 89 ILE A N 1
ATOM 716 C CA . ILE A 1 89 ? -8.220 1.335 25.737 1.00 74.06 89 ILE A CA 1
ATOM 717 C C . ILE A 1 89 ? -9.212 0.405 26.458 1.00 74.06 89 ILE A C 1
ATOM 719 O O . ILE A 1 89 ? -9.804 0.787 27.464 1.00 74.06 89 ILE A O 1
ATOM 723 N N . SER A 1 90 ? -9.347 -0.844 25.996 1.00 74.06 90 SER A N 1
ATOM 724 C CA . SER A 1 90 ? -10.303 -1.812 26.551 1.00 74.06 90 SER A CA 1
ATOM 725 C C . SER A 1 90 ? -9.996 -2.270 27.981 1.00 74.06 90 SER A C 1
ATOM 727 O O . SER A 1 90 ? -10.894 -2.727 28.686 1.00 74.06 90 SER A O 1
ATOM 729 N N . THR A 1 91 ? -8.741 -2.141 28.422 1.00 73.25 91 THR A N 1
ATOM 730 C CA . THR A 1 91 ? -8.267 -2.599 29.738 1.00 73.25 91 THR A CA 1
ATOM 731 C C . THR A 1 91 ? -8.223 -1.485 30.791 1.00 73.25 91 THR A C 1
ATOM 733 O O . THR A 1 91 ? -7.667 -1.688 31.868 1.00 73.25 91 THR A O 1
ATOM 736 N N . ASN A 1 92 ? -8.837 -0.321 30.523 1.00 62.94 92 ASN A N 1
ATOM 737 C CA . ASN A 1 92 ? -8.901 0.834 31.437 1.00 62.94 92 ASN A CA 1
ATOM 738 C C . ASN A 1 92 ? -7.523 1.348 31.909 1.00 62.94 92 ASN A C 1
ATOM 740 O O . ASN A 1 92 ? -7.395 2.002 32.945 1.00 62.94 92 ASN A O 1
ATOM 744 N N . SER A 1 93 ? -6.476 1.112 31.116 1.00 55.81 93 SER A N 1
ATOM 745 C CA . SER A 1 93 ? -5.193 1.797 31.245 1.00 55.81 93 SER A CA 1
ATOM 746 C C . SER A 1 93 ? -5.331 3.171 30.586 1.00 55.81 93 SER A C 1
ATOM 748 O O . SER A 1 93 ? -5.098 3.316 29.388 1.00 55.81 93 SER A O 1
ATOM 750 N N . ILE A 1 94 ? -5.759 4.169 31.362 1.00 57.41 94 ILE A N 1
ATOM 751 C CA . ILE A 1 94 ? -5.985 5.561 30.939 1.00 57.41 94 ILE A CA 1
ATOM 752 C C . ILE A 1 94 ? -4.642 6.234 30.581 1.00 57.41 94 ILE A C 1
ATOM 754 O O . ILE A 1 94 ? -4.153 7.104 31.295 1.00 57.41 94 ILE A O 1
ATOM 758 N N . ASP A 1 95 ? -4.008 5.825 29.483 1.00 63.31 95 ASP A N 1
ATOM 759 C CA . ASP A 1 95 ? -2.883 6.541 28.880 1.00 63.31 95 ASP A CA 1
ATOM 760 C C . ASP A 1 95 ? -3.307 7.106 27.522 1.00 63.31 95 ASP A C 1
ATOM 762 O O . ASP A 1 95 ? -2.886 6.672 26.447 1.00 63.31 95 ASP A O 1
ATOM 766 N N . HIS A 1 96 ? -4.174 8.120 27.581 1.00 68.44 96 HIS A N 1
ATOM 767 C CA . HIS A 1 96 ? -4.646 8.882 26.418 1.00 68.44 96 HIS A CA 1
ATOM 768 C C . HIS A 1 96 ? -3.509 9.501 25.596 1.00 68.44 96 HIS A C 1
ATOM 770 O O . HIS A 1 96 ? -3.702 9.861 24.430 1.00 68.44 96 HIS A O 1
ATOM 776 N N . THR A 1 97 ? -2.316 9.621 26.181 1.00 71.56 97 THR A N 1
ATOM 777 C CA . THR A 1 97 ? -1.110 10.073 25.490 1.00 71.56 97 THR A CA 1
ATOM 778 C C . THR A 1 97 ? -0.783 9.158 24.314 1.00 71.56 97 THR A C 1
ATOM 780 O O . THR A 1 97 ? -0.435 9.659 23.246 1.00 71.56 97 THR A O 1
ATOM 783 N N . GLN A 1 98 ? -0.955 7.839 24.465 1.00 73.06 98 GLN A N 1
ATOM 784 C CA . GLN A 1 98 ? -0.676 6.866 23.403 1.00 73.06 98 GLN A CA 1
ATOM 785 C C . GLN A 1 98 ? -1.714 6.931 22.282 1.00 73.06 98 GLN A C 1
ATOM 787 O O . GLN A 1 98 ? -1.340 6.995 21.113 1.00 73.06 98 GLN A O 1
ATOM 792 N N . VAL A 1 99 ? -3.005 7.029 22.617 1.00 76.19 99 VAL A N 1
ATOM 793 C CA . VAL A 1 99 ? -4.081 7.178 21.619 1.00 76.19 99 VAL A CA 1
ATOM 794 C C . VAL A 1 99 ? -3.905 8.471 20.818 1.00 76.19 99 VAL A C 1
ATOM 796 O O . VAL A 1 99 ? -3.939 8.465 19.586 1.00 76.19 99 VAL A O 1
ATOM 799 N N . THR A 1 100 ? -3.638 9.583 21.508 1.00 78.75 100 THR A N 1
ATOM 800 C CA . THR A 1 100 ? -3.403 10.887 20.873 1.00 78.75 100 THR A CA 1
ATOM 801 C C . THR A 1 100 ? -2.149 10.863 19.997 1.00 78.75 100 THR A C 1
ATOM 803 O O . THR A 1 100 ? -2.164 11.405 18.889 1.00 78.75 100 THR A O 1
ATOM 806 N N . ALA A 1 101 ? -1.074 10.210 20.451 1.00 79.88 101 ALA A N 1
ATOM 807 C CA . ALA A 1 101 ? 0.150 10.038 19.672 1.00 79.88 101 ALA A CA 1
ATOM 808 C C . ALA A 1 101 ? -0.089 9.200 18.406 1.00 79.88 101 ALA A C 1
ATOM 810 O O . ALA A 1 101 ? 0.350 9.603 17.327 1.00 79.88 101 ALA A O 1
ATOM 811 N N . GLN A 1 102 ? -0.844 8.103 18.506 1.00 79.75 102 GLN A N 1
ATOM 812 C CA . GLN A 1 102 ? -1.166 7.243 17.367 1.00 79.75 102 GLN A CA 1
ATOM 813 C C . GLN A 1 102 ? -2.035 7.976 16.337 1.00 79.75 102 GLN A C 1
ATOM 815 O O . GLN A 1 102 ? -1.758 7.934 15.136 1.00 79.75 102 GLN A O 1
ATOM 820 N N . ILE A 1 103 ? -3.048 8.726 16.787 1.00 81.38 103 ILE A N 1
ATOM 821 C CA . ILE A 1 103 ? -3.858 9.580 15.906 1.00 81.38 103 ILE A CA 1
ATOM 822 C C . ILE A 1 103 ? -2.974 10.638 15.231 1.00 81.38 103 ILE A C 1
ATOM 824 O O . ILE A 1 103 ? -3.081 10.846 14.021 1.00 81.38 103 ILE A O 1
ATOM 828 N N . ALA A 1 104 ? -2.069 11.286 15.969 1.00 82.06 104 ALA A N 1
ATOM 829 C CA . ALA A 1 104 ? -1.152 12.275 15.405 1.00 82.06 104 ALA A CA 1
ATOM 830 C C . ALA A 1 104 ? -0.203 11.662 14.356 1.00 82.06 104 ALA A C 1
ATOM 832 O O . ALA A 1 104 ? 0.074 12.293 13.329 1.00 82.06 104 ALA A O 1
ATOM 833 N N . GLU A 1 105 ? 0.262 10.428 14.563 1.00 82.88 105 GLU A N 1
ATOM 834 C CA . GLU A 1 105 ? 1.082 9.702 13.591 1.00 82.88 105 GLU A CA 1
ATOM 835 C C . GLU A 1 105 ? 0.295 9.360 12.318 1.00 82.88 105 GLU A C 1
ATOM 837 O O . GLU A 1 105 ? 0.776 9.623 11.209 1.00 82.88 105 GLU A O 1
ATOM 842 N N . LEU A 1 106 ? -0.942 8.871 12.449 1.00 82.56 106 LEU A N 1
ATOM 843 C CA . LEU A 1 106 ? -1.832 8.608 11.312 1.00 82.56 106 LEU A CA 1
ATOM 844 C C . LEU A 1 106 ? -2.152 9.894 10.532 1.00 82.56 106 LEU A C 1
ATOM 846 O O . LEU A 1 106 ? -2.094 9.907 9.299 1.00 82.56 106 LEU A O 1
ATOM 850 N N . GLN A 1 107 ? -2.392 11.011 11.226 1.00 83.50 107 GLN A N 1
ATOM 851 C CA . GLN A 1 107 ? -2.589 12.322 10.599 1.00 83.50 107 GLN A CA 1
ATOM 852 C C . GLN A 1 107 ? -1.341 12.793 9.850 1.00 83.50 107 GLN A C 1
ATOM 854 O O . GLN A 1 107 ? -1.436 13.281 8.720 1.00 83.50 107 GLN A O 1
ATOM 859 N N . LYS A 1 108 ? -0.157 12.645 10.451 1.00 84.75 108 LYS A N 1
ATOM 860 C CA . LYS A 1 108 ? 1.121 12.976 9.808 1.00 84.75 108 LYS A CA 1
ATOM 861 C C . LYS A 1 108 ? 1.355 12.107 8.571 1.00 84.75 108 LYS A C 1
ATOM 863 O O . LYS A 1 108 ? 1.776 12.621 7.537 1.00 84.75 108 LYS A O 1
ATOM 868 N N . SER A 1 109 ? 1.040 10.816 8.653 1.00 82.56 109 SER A N 1
ATOM 869 C CA . SER A 1 109 ? 1.087 9.885 7.523 1.00 82.56 109 SER A CA 1
ATOM 870 C C . SER A 1 109 ? 0.178 10.363 6.387 1.00 82.56 109 SER A C 1
ATOM 872 O O . SER A 1 109 ? 0.652 10.531 5.263 1.00 82.56 109 SER A O 1
ATOM 874 N N . ASN A 1 110 ? -1.077 10.715 6.686 1.00 81.25 110 ASN A N 1
ATOM 875 C CA . ASN A 1 110 ? -2.025 11.257 5.708 1.00 81.25 110 ASN A CA 1
ATOM 876 C C . ASN A 1 110 ? -1.550 12.552 5.050 1.00 81.25 110 ASN A C 1
ATOM 878 O O . ASN A 1 110 ? -1.671 12.693 3.835 1.00 81.25 110 ASN A O 1
ATOM 882 N N . LYS A 1 111 ? -0.945 13.465 5.814 1.00 83.38 111 LYS A N 1
ATOM 883 C CA . LYS A 1 111 ? -0.359 14.699 5.266 1.00 83.38 111 LYS A CA 1
ATOM 884 C C . LYS A 1 111 ? 0.790 14.429 4.289 1.00 83.38 111 LYS A C 1
ATOM 886 O O . LYS A 1 111 ? 0.965 15.183 3.338 1.00 83.38 111 LYS A O 1
ATOM 891 N N . ASN A 1 112 ? 1.549 13.353 4.493 1.00 81.62 112 ASN A N 1
ATOM 892 C CA . ASN A 1 112 ? 2.703 13.012 3.658 1.00 81.62 112 ASN A CA 1
ATOM 893 C C . ASN A 1 112 ? 2.336 12.229 2.386 1.00 81.62 112 ASN A C 1
ATOM 895 O O . ASN A 1 112 ? 3.106 12.241 1.425 1.00 81.62 112 ASN A O 1
ATOM 899 N N . ILE A 1 113 ? 1.189 11.541 2.360 1.00 83.44 113 ILE A N 1
ATOM 900 C CA . ILE A 1 113 ? 0.773 10.700 1.226 1.00 83.44 113 ILE A CA 1
ATOM 901 C C . ILE A 1 113 ? 0.704 11.478 -0.103 1.00 83.44 113 ILE A C 1
ATOM 903 O O . ILE A 1 113 ? 1.309 10.999 -1.064 1.00 83.44 113 ILE A O 1
ATOM 907 N N . PRO A 1 114 ? 0.079 12.672 -0.184 1.00 82.06 114 PRO A N 1
ATOM 908 C CA . PRO A 1 114 ? 0.060 13.454 -1.423 1.00 82.06 114 PRO A CA 1
ATOM 909 C C . PRO A 1 114 ? 1.462 13.805 -1.936 1.00 82.06 114 PRO A C 1
ATOM 911 O O . PRO A 1 114 ? 1.720 13.753 -3.136 1.00 82.06 114 PRO A O 1
ATOM 914 N N . GLY A 1 115 ? 2.397 14.111 -1.027 1.00 83.25 115 GLY A N 1
ATOM 915 C CA . GLY A 1 115 ? 3.789 14.396 -1.382 1.00 83.25 115 GLY A CA 1
ATOM 916 C C . GLY A 1 115 ? 4.518 13.173 -1.945 1.00 83.25 115 GLY A C 1
ATOM 917 O O . GLY A 1 115 ? 5.258 13.287 -2.919 1.00 83.25 115 GLY A O 1
ATOM 918 N N . LEU A 1 116 ? 4.272 11.988 -1.380 1.00 84.38 116 LEU A N 1
ATOM 919 C CA . LEU A 1 116 ? 4.818 10.728 -1.897 1.00 84.38 116 LEU A CA 1
ATOM 920 C C . LEU A 1 116 ? 4.232 10.362 -3.264 1.00 84.38 116 LEU A C 1
ATOM 922 O O . LEU A 1 116 ? 4.955 9.844 -4.115 1.00 84.38 116 LEU A O 1
ATOM 926 N N . GLU A 1 117 ? 2.946 10.636 -3.481 1.00 83.31 117 GLU A N 1
ATOM 927 C CA . GLU A 1 117 ? 2.303 10.453 -4.780 1.00 83.31 117 GLU A CA 1
ATOM 928 C C . GLU A 1 117 ? 2.906 11.375 -5.838 1.00 83.31 117 GLU A C 1
ATOM 930 O O . GLU A 1 117 ? 3.302 10.906 -6.908 1.00 83.31 117 GLU A O 1
ATOM 935 N N . ALA A 1 118 ? 3.042 12.664 -5.523 1.00 86.25 118 ALA A N 1
ATOM 936 C CA . ALA A 1 118 ? 3.681 13.630 -6.406 1.00 86.25 118 ALA A CA 1
ATOM 937 C C . ALA A 1 118 ? 5.122 13.213 -6.740 1.00 86.25 118 ALA A C 1
ATOM 939 O O . ALA A 1 118 ? 5.499 13.206 -7.910 1.00 86.25 118 ALA A O 1
ATOM 940 N N . LEU A 1 119 ? 5.903 12.781 -5.744 1.00 87.69 119 LEU A N 1
ATOM 941 C CA . LEU A 1 119 ? 7.271 12.303 -5.952 1.00 87.69 119 LEU A CA 1
ATOM 942 C C . LEU A 1 119 ? 7.322 11.072 -6.867 1.00 87.69 119 LEU A C 1
ATOM 944 O O . LEU A 1 119 ? 8.178 11.004 -7.746 1.00 87.69 119 LEU A O 1
ATOM 948 N N . SER A 1 120 ? 6.401 10.116 -6.704 1.00 86.56 120 SER A N 1
ATOM 949 C CA . SER A 1 120 ? 6.311 8.955 -7.597 1.00 86.56 120 SER A CA 1
ATOM 950 C C . SER A 1 120 ? 5.986 9.366 -9.033 1.00 86.56 120 SER A C 1
ATOM 952 O O . SER A 1 120 ? 6.594 8.834 -9.959 1.00 86.56 120 SER A O 1
ATOM 954 N N . ARG A 1 121 ? 5.069 10.322 -9.230 1.00 88.31 121 ARG A N 1
ATOM 955 C CA . ARG A 1 121 ? 4.732 10.842 -10.565 1.00 88.31 121 ARG A CA 1
ATOM 956 C C . ARG A 1 121 ? 5.920 11.571 -11.199 1.00 88.31 121 ARG A C 1
ATOM 958 O O . ARG A 1 121 ? 6.205 11.342 -12.369 1.00 88.31 121 ARG A O 1
ATOM 965 N N . VAL A 1 122 ? 6.655 12.375 -10.427 1.00 91.81 122 VAL A N 1
ATOM 966 C CA . VAL A 1 122 ? 7.892 13.035 -10.885 1.00 91.81 122 VAL A CA 1
ATOM 967 C C . VAL A 1 122 ? 8.966 12.008 -11.246 1.00 91.81 122 VAL A C 1
ATOM 969 O O . VAL A 1 122 ? 9.598 12.138 -12.288 1.00 91.81 122 VAL A O 1
ATOM 972 N N . GLY A 1 123 ? 9.148 10.962 -10.437 1.00 89.50 123 GLY A N 1
ATOM 973 C CA . GLY A 1 123 ? 10.079 9.873 -10.737 1.00 89.50 123 GLY A CA 1
ATOM 974 C C . GLY A 1 123 ? 9.752 9.172 -12.057 1.00 89.50 123 GLY A C 1
ATOM 975 O O . GLY A 1 123 ? 10.641 8.991 -12.886 1.00 89.50 123 GLY A O 1
ATOM 976 N N . ASN A 1 124 ? 8.473 8.869 -12.297 1.00 89.38 124 ASN A N 1
ATOM 977 C CA . ASN A 1 124 ? 8.023 8.297 -13.568 1.00 89.38 124 ASN A CA 1
ATOM 978 C C . ASN A 1 124 ? 8.232 9.273 -14.737 1.00 89.38 124 ASN A C 1
ATOM 980 O O . ASN A 1 124 ? 8.695 8.861 -15.794 1.00 89.38 124 ASN A O 1
ATOM 984 N N . ALA A 1 125 ? 7.982 10.573 -14.550 1.00 90.88 125 ALA A N 1
ATOM 985 C CA . ALA A 1 125 ? 8.254 11.588 -15.572 1.00 90.88 125 ALA A CA 1
ATOM 986 C C . ALA A 1 125 ? 9.748 11.683 -15.928 1.00 90.88 125 ALA A C 1
ATOM 988 O O . ALA A 1 125 ? 10.104 11.778 -17.103 1.00 90.88 125 ALA A O 1
ATOM 989 N N . LEU A 1 126 ? 10.634 11.598 -14.931 1.00 93.50 126 LEU A N 1
ATOM 990 C CA . LEU A 1 126 ? 12.080 11.542 -15.154 1.00 93.50 126 LEU A CA 1
ATOM 991 C C . LEU A 1 126 ? 12.490 10.254 -15.879 1.00 93.50 126 LEU A C 1
ATOM 993 O O . LEU A 1 126 ? 13.333 10.307 -16.772 1.00 93.50 126 LEU A O 1
ATOM 997 N N . ALA A 1 127 ? 11.875 9.116 -15.548 1.00 91.62 127 ALA A N 1
ATOM 998 C CA . ALA A 1 127 ? 12.108 7.854 -16.244 1.00 91.62 127 ALA A CA 1
ATOM 999 C C . ALA A 1 127 ? 11.657 7.917 -17.712 1.00 91.62 127 ALA A C 1
ATOM 1001 O O . ALA A 1 127 ? 12.398 7.481 -18.589 1.00 91.62 127 ALA A O 1
ATOM 1002 N N . VAL A 1 128 ? 10.502 8.529 -18.007 1.00 93.31 128 VAL A N 1
ATOM 1003 C CA . VAL A 1 128 ? 10.056 8.794 -19.388 1.00 93.31 128 VAL A CA 1
ATOM 1004 C C . VAL A 1 128 ? 11.096 9.621 -20.138 1.00 93.31 128 VAL A C 1
ATOM 1006 O O . VAL A 1 128 ? 11.492 9.245 -21.238 1.00 93.31 128 VAL A O 1
ATOM 1009 N N . ALA A 1 129 ? 11.577 10.719 -19.547 1.00 93.88 129 ALA A N 1
ATOM 1010 C CA . ALA A 1 129 ? 12.584 11.573 -20.176 1.00 93.88 129 ALA A CA 1
ATOM 1011 C C . ALA A 1 129 ? 13.908 10.828 -20.425 1.00 93.88 129 ALA A C 1
ATOM 1013 O O . ALA A 1 129 ? 14.512 10.970 -21.490 1.00 93.88 129 ALA A O 1
ATOM 1014 N N . PHE A 1 130 ? 14.337 9.996 -19.473 1.00 95.19 130 PHE A N 1
ATOM 1015 C CA . PHE A 1 130 ? 15.515 9.146 -19.621 1.00 95.19 130 PHE A CA 1
ATOM 1016 C C . PHE A 1 130 ? 15.356 8.158 -20.784 1.00 95.19 130 PHE A C 1
ATOM 1018 O O . PHE A 1 130 ? 16.208 8.109 -21.673 1.00 95.19 130 PHE A O 1
ATOM 1025 N N . TRP A 1 131 ? 14.247 7.415 -20.823 1.00 94.75 131 TRP A N 1
ATOM 1026 C CA . TRP A 1 131 ? 13.992 6.429 -21.872 1.00 94.75 131 TRP A CA 1
ATOM 1027 C C . TRP A 1 131 ? 13.774 7.063 -23.245 1.00 94.75 131 TRP A C 1
ATOM 1029 O O . TRP A 1 131 ? 14.232 6.505 -24.238 1.00 94.75 131 TRP A O 1
ATOM 1039 N N . LEU A 1 132 ? 13.197 8.264 -23.311 1.00 93.81 132 LEU A N 1
ATOM 1040 C CA . LEU A 1 132 ? 13.129 9.062 -24.538 1.00 93.81 132 LEU A CA 1
ATOM 1041 C C . LEU A 1 132 ? 14.530 9.432 -25.060 1.00 93.81 132 LEU A C 1
ATOM 1043 O O . LEU A 1 132 ? 14.784 9.390 -26.268 1.00 93.81 132 LEU A O 1
ATOM 1047 N N . GLY A 1 133 ? 15.463 9.753 -24.160 1.00 93.06 133 GLY A N 1
ATOM 1048 C CA . GLY A 1 133 ? 16.870 9.970 -24.503 1.00 93.06 133 GLY A CA 1
ATOM 1049 C C . GLY A 1 133 ? 17.527 8.711 -25.075 1.00 93.06 133 GLY A C 1
ATOM 1050 O O . GLY A 1 133 ? 18.130 8.763 -26.148 1.00 93.06 133 GLY A O 1
ATOM 1051 N N . VAL A 1 134 ? 17.349 7.563 -24.409 1.00 93.44 134 VAL A N 1
ATOM 1052 C CA . VAL A 1 134 ? 17.847 6.257 -24.884 1.00 93.44 134 VAL A CA 1
ATOM 1053 C C . VAL A 1 134 ? 17.253 5.900 -26.250 1.00 93.44 134 VAL A C 1
ATOM 1055 O O . VAL A 1 134 ? 17.980 5.461 -27.143 1.00 93.44 134 VAL A O 1
ATOM 1058 N N . PHE A 1 135 ? 15.958 6.144 -26.448 1.00 93.69 135 PHE A N 1
ATOM 1059 C CA . PHE A 1 135 ? 15.262 5.926 -27.715 1.00 93.69 135 PHE A CA 1
ATOM 1060 C C . PHE A 1 135 ? 15.863 6.774 -28.844 1.00 93.69 135 PHE A C 1
ATOM 1062 O O . PHE A 1 135 ? 16.202 6.255 -29.907 1.00 93.69 135 PHE A O 1
ATOM 1069 N N . THR A 1 136 ? 16.091 8.065 -28.588 1.00 93.94 136 THR A N 1
ATOM 1070 C CA . THR A 1 136 ? 16.681 8.995 -29.565 1.00 93.94 136 THR A CA 1
ATOM 1071 C C . THR A 1 136 ? 18.100 8.577 -29.960 1.00 93.94 136 THR A C 1
ATOM 1073 O O . THR A 1 136 ? 18.425 8.527 -31.147 1.00 93.94 136 THR A O 1
ATOM 1076 N N . ILE A 1 137 ? 18.937 8.212 -28.983 1.00 93.38 137 ILE A N 1
ATOM 1077 C CA . ILE A 1 137 ? 20.297 7.710 -29.238 1.00 93.38 137 ILE A CA 1
ATOM 1078 C C . ILE A 1 137 ? 20.248 6.409 -30.048 1.00 93.38 137 ILE A C 1
ATOM 1080 O O . ILE A 1 137 ? 21.052 6.229 -30.961 1.00 93.38 137 ILE A O 1
ATOM 1084 N N . SER A 1 138 ? 19.284 5.530 -29.764 1.00 92.38 138 SER A N 1
ATOM 1085 C CA . SER A 1 138 ? 19.111 4.264 -30.487 1.00 92.38 138 SER A CA 1
ATOM 1086 C C . SER A 1 138 ? 18.779 4.482 -31.965 1.00 92.38 138 SER A C 1
ATOM 1088 O O . SER A 1 138 ? 19.331 3.781 -32.810 1.00 92.38 138 SER A O 1
ATOM 1090 N N . ILE A 1 139 ? 17.955 5.484 -32.299 1.00 93.81 139 ILE A N 1
ATOM 1091 C CA . ILE A 1 139 ? 17.649 5.853 -33.694 1.00 93.81 139 ILE A CA 1
ATOM 1092 C C . ILE A 1 139 ? 18.905 6.336 -34.424 1.00 93.81 139 ILE A C 1
ATOM 1094 O O . ILE A 1 139 ? 19.184 5.901 -35.546 1.00 93.81 139 ILE A O 1
ATOM 1098 N N . VAL A 1 140 ? 19.679 7.225 -33.796 1.00 93.50 140 VAL A N 1
ATOM 1099 C CA . VAL A 1 140 ? 20.913 7.754 -34.396 1.00 93.50 140 VAL A CA 1
ATOM 1100 C C . VAL A 1 140 ? 21.925 6.627 -34.603 1.00 93.50 140 VAL A C 1
ATOM 1102 O O . VAL A 1 140 ? 22.473 6.491 -35.696 1.00 93.50 140 VAL A O 1
ATOM 1105 N N . ALA A 1 141 ? 22.120 5.776 -33.592 1.00 90.56 141 ALA A N 1
ATOM 1106 C CA . ALA A 1 141 ? 23.006 4.620 -33.672 1.00 90.56 141 ALA A CA 1
ATOM 1107 C C . ALA A 1 141 ? 22.576 3.653 -34.785 1.00 90.56 141 ALA A C 1
ATOM 1109 O O . ALA A 1 141 ? 23.398 3.295 -35.621 1.00 90.56 141 ALA A O 1
ATOM 1110 N N . MET A 1 142 ? 21.283 3.323 -34.874 1.00 91.00 142 MET A N 1
ATOM 1111 C CA . MET A 1 142 ? 20.739 2.464 -35.929 1.00 91.00 142 MET A CA 1
ATOM 1112 C C . MET A 1 142 ? 20.996 3.043 -37.325 1.00 91.00 142 MET A C 1
ATOM 1114 O O . MET A 1 142 ? 21.405 2.318 -38.231 1.00 91.00 142 MET A O 1
ATOM 1118 N N . THR A 1 143 ? 20.805 4.353 -37.495 1.00 91.00 143 THR A N 1
ATOM 1119 C CA . THR A 1 143 ? 21.040 5.041 -38.773 1.00 91.00 143 THR A CA 1
ATOM 1120 C C . THR A 1 143 ? 22.510 4.956 -39.192 1.00 91.00 143 THR A C 1
ATOM 1122 O O . THR A 1 143 ? 22.809 4.638 -40.344 1.00 91.00 143 THR A O 1
ATOM 1125 N N . LEU A 1 144 ? 23.434 5.178 -38.251 1.00 89.81 144 LEU A N 1
ATOM 1126 C CA . LEU A 1 144 ? 24.873 5.053 -38.490 1.00 89.81 144 LEU A CA 1
ATOM 1127 C C . LEU A 1 144 ? 25.279 3.605 -38.799 1.00 89.81 144 LEU A C 1
ATOM 1129 O O . LEU A 1 144 ? 26.060 3.375 -39.719 1.00 89.81 144 LEU A O 1
ATOM 1133 N N . SER A 1 145 ? 24.717 2.628 -38.084 1.00 88.50 145 SER A N 1
ATOM 1134 C CA . SER A 1 145 ? 25.008 1.206 -38.296 1.00 88.50 145 SER A CA 1
ATOM 1135 C C . SER A 1 145 ? 24.533 0.703 -39.656 1.00 88.50 145 SER A C 1
ATOM 1137 O O . SER A 1 145 ? 25.265 -0.029 -40.321 1.00 88.50 145 SER A O 1
ATOM 1139 N N . ILE A 1 146 ? 23.355 1.143 -40.116 1.00 89.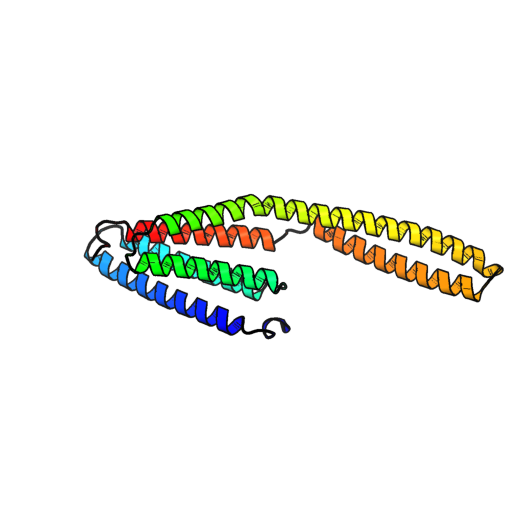44 146 ILE A N 1
ATOM 1140 C CA . ILE A 1 146 ? 22.860 0.838 -41.466 1.00 89.44 146 ILE A CA 1
ATOM 1141 C C . ILE A 1 146 ? 23.774 1.467 -42.524 1.00 89.44 146 ILE A C 1
ATOM 1143 O O . ILE A 1 146 ? 24.134 0.806 -43.498 1.00 89.44 146 ILE A O 1
ATOM 1147 N N . ALA A 1 147 ? 24.204 2.715 -42.315 1.00 88.75 147 ALA A N 1
ATOM 1148 C CA . ALA A 1 147 ? 25.116 3.400 -43.228 1.00 88.75 147 ALA A CA 1
ATOM 1149 C C . ALA A 1 147 ? 26.504 2.734 -43.309 1.00 88.75 147 ALA A C 1
ATOM 1151 O O . ALA A 1 147 ? 27.164 2.847 -44.339 1.00 88.75 147 ALA A O 1
ATOM 1152 N N . SER A 1 148 ? 26.940 2.017 -42.265 1.00 85.44 148 SER A N 1
ATOM 1153 C CA . SER A 1 148 ? 28.214 1.286 -42.251 1.00 85.44 148 SER A CA 1
ATOM 1154 C C . SER A 1 148 ? 28.167 -0.116 -42.866 1.00 85.44 148 SER A C 1
ATOM 1156 O O . SER A 1 148 ? 29.229 -0.681 -43.114 1.00 85.44 148 SER A O 1
ATOM 1158 N N . ILE A 1 149 ? 26.983 -0.669 -43.169 1.00 86.50 149 ILE A N 1
ATOM 1159 C CA . ILE A 1 149 ? 26.840 -2.011 -43.774 1.00 86.50 149 ILE A CA 1
ATOM 1160 C C . ILE A 1 149 ? 27.695 -2.195 -45.045 1.00 86.50 149 ILE A C 1
ATOM 1162 O O . ILE A 1 149 ? 28.300 -3.256 -45.186 1.00 86.50 149 ILE A O 1
ATOM 1166 N N . PRO A 1 150 ? 27.811 -1.214 -45.966 1.00 89.12 150 PRO A N 1
ATOM 1167 C CA . PRO A 1 150 ? 28.658 -1.368 -47.149 1.00 89.12 150 PRO A CA 1
ATOM 1168 C C . PRO A 1 150 ? 30.156 -1.520 -46.838 1.00 89.12 150 PRO A C 1
ATOM 1170 O O . PRO A 1 150 ? 30.880 -2.084 -47.653 1.00 89.12 150 PRO A O 1
ATOM 1173 N N . ALA A 1 151 ? 30.625 -1.007 -45.694 1.00 87.19 151 ALA A N 1
ATOM 1174 C CA . ALA A 1 151 ? 32.033 -1.028 -45.290 1.00 87.19 151 ALA A CA 1
ATOM 1175 C C . ALA A 1 151 ? 32.366 -2.201 -44.349 1.00 87.19 151 ALA A C 1
ATOM 1177 O O . ALA A 1 151 ? 33.423 -2.811 -44.482 1.00 87.19 151 ALA A O 1
ATOM 1178 N N . ASP A 1 152 ? 31.459 -2.531 -43.427 1.00 88.88 152 ASP A N 1
ATOM 1179 C CA . ASP A 1 152 ? 31.525 -3.707 -42.555 1.00 88.88 152 ASP A CA 1
ATOM 1180 C C . ASP A 1 152 ? 30.121 -4.329 -42.429 1.00 88.88 152 ASP A C 1
ATOM 1182 O O . ASP A 1 152 ? 29.316 -3.907 -41.590 1.00 88.88 152 ASP A O 1
ATOM 1186 N N . PRO A 1 153 ? 29.801 -5.337 -43.258 1.00 86.88 153 PRO A N 1
ATOM 1187 C CA . PRO A 1 153 ? 28.475 -5.943 -43.274 1.00 86.88 153 PRO A CA 1
ATOM 1188 C C . PRO A 1 153 ? 28.128 -6.672 -41.974 1.00 86.88 153 PRO A C 1
ATOM 1190 O O . PRO A 1 153 ? 26.979 -6.634 -41.536 1.00 86.88 153 PRO A O 1
ATOM 1193 N N . VAL A 1 154 ? 29.103 -7.339 -41.347 1.00 87.69 154 VAL A N 1
ATOM 1194 C CA . VAL A 1 154 ? 28.860 -8.156 -40.149 1.00 87.69 154 VAL A CA 1
ATOM 1195 C C . VAL A 1 154 ? 28.673 -7.253 -38.934 1.00 87.69 154 VAL A C 1
ATOM 1197 O O . VAL A 1 154 ? 27.684 -7.401 -38.213 1.00 87.69 154 VAL A O 1
ATOM 1200 N N . GLY A 1 155 ? 29.570 -6.283 -38.735 1.00 83.38 155 GLY A N 1
ATOM 1201 C CA . GLY A 1 155 ? 29.446 -5.303 -37.659 1.00 83.38 155 GLY A CA 1
ATOM 1202 C C . GLY A 1 155 ? 28.223 -4.403 -37.832 1.00 83.38 155 GLY A C 1
ATOM 1203 O O . GLY A 1 155 ? 27.462 -4.217 -36.882 1.00 83.38 155 GLY A O 1
ATOM 1204 N N . GLY A 1 156 ? 27.969 -3.914 -39.051 1.00 83.31 156 GLY A N 1
ATOM 1205 C CA . GLY A 1 156 ? 26.829 -3.047 -39.359 1.00 83.31 156 GLY A CA 1
ATOM 1206 C C . GLY A 1 156 ? 25.475 -3.706 -39.083 1.00 83.31 156 GLY A C 1
ATOM 1207 O O . GLY A 1 156 ? 24.623 -3.105 -38.427 1.00 83.31 156 GLY A O 1
ATOM 1208 N N . VAL A 1 157 ? 25.282 -4.962 -39.507 1.00 88.75 157 VAL A N 1
ATOM 1209 C CA . VAL A 1 157 ? 24.042 -5.716 -39.242 1.00 88.75 157 VAL A CA 1
ATOM 1210 C C . VAL A 1 157 ? 23.887 -6.039 -37.753 1.00 88.75 157 VAL A C 1
ATOM 1212 O O . VAL A 1 157 ? 22.796 -5.875 -37.205 1.00 88.75 157 VAL A O 1
ATOM 1215 N N . ALA A 1 158 ? 24.963 -6.455 -37.075 1.00 88.25 158 ALA A N 1
ATOM 1216 C CA . ALA A 1 158 ? 24.918 -6.769 -35.648 1.00 88.25 158 ALA A CA 1
ATOM 1217 C C . ALA A 1 158 ? 24.565 -5.537 -34.797 1.00 88.25 158 ALA A C 1
ATOM 1219 O O . ALA A 1 158 ? 23.668 -5.604 -33.953 1.00 88.25 158 ALA A O 1
ATOM 1220 N N . PHE A 1 159 ? 25.212 -4.395 -35.047 1.00 86.94 159 PHE A N 1
ATOM 1221 C CA . PHE A 1 159 ? 24.905 -3.154 -34.338 1.00 86.94 159 PHE A CA 1
ATOM 1222 C C . PHE A 1 159 ? 23.497 -2.639 -34.652 1.00 86.94 159 PHE A C 1
ATOM 1224 O O . PHE A 1 159 ? 22.797 -2.225 -33.731 1.00 86.94 159 PHE A O 1
ATOM 1231 N N . ALA A 1 160 ? 23.031 -2.739 -35.903 1.00 89.56 160 ALA A N 1
ATOM 1232 C CA . ALA A 1 160 ? 21.664 -2.359 -36.256 1.00 89.56 160 ALA A CA 1
ATOM 1233 C C . ALA A 1 160 ? 20.615 -3.191 -35.494 1.00 89.56 160 ALA A C 1
ATOM 1235 O O . ALA A 1 160 ? 19.631 -2.636 -35.002 1.00 89.56 160 ALA A O 1
ATOM 1236 N N . ALA A 1 161 ? 20.839 -4.501 -35.334 1.00 90.31 161 ALA A N 1
ATOM 1237 C CA . ALA A 1 161 ? 19.952 -5.372 -34.562 1.00 90.31 161 ALA A CA 1
ATOM 1238 C C . ALA A 1 161 ? 19.915 -4.996 -33.068 1.00 90.31 161 ALA A C 1
ATOM 1240 O O . ALA A 1 161 ? 18.838 -4.938 -32.471 1.00 90.31 161 ALA A O 1
ATOM 1241 N N . VAL A 1 162 ? 21.071 -4.686 -32.469 1.00 90.62 162 VAL A N 1
ATOM 1242 C CA . VAL A 1 162 ? 21.159 -4.235 -31.068 1.00 90.62 162 VAL A CA 1
ATOM 1243 C C . VAL A 1 162 ? 20.462 -2.888 -30.879 1.00 90.62 162 VAL A C 1
ATOM 1245 O O . VAL A 1 162 ? 19.670 -2.735 -29.949 1.00 90.62 162 VAL A O 1
ATOM 1248 N N . SER A 1 163 ? 20.703 -1.922 -31.769 1.00 92.12 163 SER A N 1
ATOM 1249 C CA . SER A 1 163 ? 20.053 -0.610 -31.718 1.00 92.12 163 SER A CA 1
ATOM 1250 C C . SER A 1 163 ? 18.540 -0.712 -31.890 1.00 92.12 163 SER A C 1
ATOM 1252 O O . SER A 1 163 ? 17.803 -0.024 -31.187 1.00 92.12 163 SER A O 1
ATOM 1254 N N . PHE A 1 164 ? 18.060 -1.611 -32.751 1.00 91.81 164 PHE A N 1
ATOM 1255 C CA . PHE A 1 164 ? 16.631 -1.878 -32.893 1.00 91.81 164 PHE A CA 1
ATOM 1256 C C . PHE A 1 164 ? 16.023 -2.477 -31.615 1.00 91.81 164 PHE A C 1
ATOM 1258 O O . PHE A 1 164 ? 14.966 -2.033 -31.164 1.00 91.81 164 PHE A O 1
ATOM 1265 N N . GLY A 1 165 ? 16.707 -3.436 -30.981 1.00 90.06 165 GLY A N 1
ATOM 1266 C CA . GLY A 1 165 ? 16.285 -3.997 -29.695 1.00 90.06 165 GLY A CA 1
ATOM 1267 C C . GLY A 1 165 ? 16.228 -2.947 -28.581 1.00 90.06 165 GLY A C 1
ATOM 1268 O O . GLY A 1 165 ? 15.248 -2.883 -27.839 1.00 90.06 165 GLY A O 1
ATOM 1269 N N . LEU A 1 166 ? 17.237 -2.074 -28.502 1.00 92.75 166 LEU A N 1
ATOM 1270 C CA . LEU A 1 166 ? 17.287 -0.981 -27.529 1.00 92.75 166 LEU A CA 1
ATOM 1271 C C . LEU A 1 166 ? 16.190 0.065 -27.781 1.00 92.75 166 LEU A C 1
ATOM 1273 O O . LEU A 1 166 ? 15.570 0.549 -26.833 1.00 92.75 166 LEU A O 1
ATOM 1277 N N . MET A 1 167 ? 15.899 0.366 -29.048 1.00 93.81 167 MET A N 1
ATOM 1278 C CA . MET A 1 167 ? 14.789 1.231 -29.448 1.00 93.81 167 MET A CA 1
ATOM 1279 C C . MET A 1 167 ? 13.443 0.646 -28.999 1.00 93.81 167 MET A C 1
ATOM 1281 O O . MET A 1 167 ? 12.653 1.342 -28.368 1.00 93.81 167 MET A O 1
ATOM 1285 N N . GLY A 1 168 ? 13.194 -0.642 -29.255 1.00 92.19 168 GLY A N 1
ATOM 1286 C CA . GLY A 1 168 ? 11.965 -1.310 -28.820 1.00 92.19 168 GLY A CA 1
ATOM 1287 C C . GLY A 1 168 ? 11.815 -1.354 -27.296 1.00 92.19 168 GLY A C 1
ATOM 1288 O O . GLY A 1 168 ? 10.749 -1.040 -26.768 1.00 92.19 168 GLY A O 1
ATOM 1289 N N . TYR A 1 169 ? 12.892 -1.683 -26.579 1.00 92.81 169 TYR A N 1
ATOM 1290 C CA . TYR A 1 169 ? 12.885 -1.743 -25.116 1.00 92.81 169 TYR A CA 1
ATOM 1291 C C . TYR A 1 169 ? 12.669 -0.367 -24.474 1.00 92.81 169 TYR A C 1
ATOM 1293 O O . TYR A 1 169 ? 11.828 -0.218 -23.591 1.00 92.81 169 TYR A O 1
ATOM 1301 N N . SER A 1 170 ? 13.383 0.659 -24.946 1.00 93.69 170 SER A N 1
ATOM 1302 C CA . SER A 1 170 ? 13.219 2.031 -24.448 1.00 93.69 170 SER A CA 1
ATOM 1303 C C . SER A 1 170 ? 11.829 2.591 -24.739 1.00 93.69 170 SER A C 1
ATOM 1305 O O . SER A 1 170 ? 11.264 3.266 -23.885 1.00 93.69 170 SER A O 1
ATOM 1307 N N . TYR A 1 171 ? 11.240 2.263 -25.891 1.00 92.12 171 TYR A N 1
ATOM 1308 C CA . TYR A 1 171 ? 9.858 2.622 -26.202 1.00 92.12 171 TYR A CA 1
ATOM 1309 C C . TYR A 1 171 ? 8.864 1.975 -25.227 1.00 92.12 171 TYR A C 1
ATOM 1311 O O . TYR A 1 171 ? 8.004 2.664 -24.681 1.00 92.12 171 TYR A O 1
ATOM 1319 N N . TYR A 1 172 ? 9.009 0.674 -24.960 1.00 92.69 172 TYR A N 1
ATOM 1320 C CA . TYR A 1 172 ? 8.176 -0.047 -23.992 1.00 92.69 172 TYR A CA 1
ATOM 1321 C C . TYR A 1 172 ? 8.277 0.554 -22.581 1.00 92.69 172 TYR A C 1
ATOM 1323 O O . TYR A 1 172 ? 7.261 0.859 -21.957 1.00 92.69 172 TYR A O 1
ATOM 1331 N N . GLU A 1 173 ? 9.496 0.790 -22.094 1.00 91.25 173 GLU A N 1
ATOM 1332 C CA . GLU A 1 173 ? 9.720 1.395 -20.779 1.00 91.25 173 GLU A CA 1
ATOM 1333 C C . GLU A 1 173 ? 9.198 2.835 -20.699 1.00 91.25 173 GLU A C 1
ATOM 1335 O O . GLU A 1 173 ? 8.610 3.229 -19.690 1.00 91.25 173 GLU A O 1
ATOM 1340 N N . MET A 1 174 ? 9.355 3.623 -21.765 1.00 89.75 174 MET A N 1
ATOM 1341 C CA . MET A 1 174 ? 8.793 4.969 -21.853 1.00 89.75 174 MET A CA 1
ATOM 1342 C C . MET A 1 174 ? 7.268 4.938 -21.697 1.00 89.75 174 MET A C 1
ATOM 1344 O O . MET A 1 174 ? 6.737 5.704 -20.897 1.00 89.75 174 MET A O 1
ATOM 1348 N N . PHE A 1 175 ? 6.570 4.038 -22.397 1.00 88.88 175 PHE A N 1
ATOM 1349 C CA . PHE A 1 175 ? 5.113 3.903 -22.292 1.00 88.88 175 PHE A CA 1
ATOM 1350 C C . PHE A 1 175 ? 4.660 3.453 -20.901 1.00 88.88 175 PHE A C 1
ATOM 1352 O O . PHE A 1 175 ? 3.789 4.094 -20.318 1.00 88.88 175 PHE A O 1
ATOM 1359 N N . ASN A 1 176 ? 5.309 2.441 -20.317 1.00 87.19 176 ASN A N 1
ATOM 1360 C CA . ASN A 1 176 ? 4.994 1.987 -18.957 1.00 87.19 176 ASN A CA 1
ATOM 1361 C C . ASN A 1 176 ? 5.104 3.116 -17.926 1.00 87.19 176 ASN A C 1
ATOM 1363 O O . ASN A 1 176 ? 4.256 3.263 -17.044 1.00 87.19 176 ASN A O 1
ATOM 1367 N N . ASN A 1 177 ? 6.162 3.922 -18.025 1.00 87.25 177 ASN A N 1
ATOM 1368 C CA . ASN A 1 177 ? 6.354 5.049 -17.124 1.00 87.25 177 ASN A CA 1
ATOM 1369 C C . ASN A 1 177 ? 5.385 6.196 -17.440 1.00 87.25 177 ASN A C 1
ATOM 1371 O O . ASN A 1 177 ? 4.945 6.870 -16.512 1.00 87.25 177 ASN A O 1
ATOM 1375 N N . PHE A 1 178 ? 5.010 6.395 -18.707 1.00 83.94 178 PHE A N 1
ATOM 1376 C CA . PHE A 1 178 ? 4.055 7.422 -19.118 1.00 83.94 178 PHE A CA 1
ATOM 1377 C C . PHE A 1 178 ? 2.655 7.159 -18.559 1.00 83.94 178 PHE A C 1
ATOM 1379 O O . PHE A 1 178 ? 2.080 8.041 -17.920 1.00 83.94 178 PHE A O 1
ATOM 1386 N N . ASP A 1 179 ? 2.148 5.934 -18.693 1.00 82.62 179 ASP A N 1
ATOM 1387 C CA . ASP A 1 179 ? 0.862 5.539 -18.108 1.00 82.62 179 ASP A CA 1
ATOM 1388 C C . ASP A 1 179 ? 0.895 5.706 -16.583 1.00 82.62 179 ASP A C 1
ATOM 1390 O O . ASP A 1 179 ? 0.020 6.334 -15.973 1.00 82.62 179 ASP A O 1
ATOM 1394 N N . ALA A 1 180 ? 1.999 5.288 -15.961 1.00 82.38 180 ALA A N 1
ATOM 1395 C CA . ALA A 1 180 ? 2.208 5.434 -14.531 1.00 82.38 180 ALA A CA 1
ATOM 1396 C C . ALA A 1 180 ? 2.314 6.900 -14.045 1.00 82.38 180 ALA A C 1
ATOM 1398 O O . ALA A 1 180 ? 2.285 7.114 -12.827 1.00 82.38 180 ALA A O 1
ATOM 1399 N N . ILE A 1 181 ? 2.439 7.910 -14.915 1.00 85.56 181 ILE A N 1
ATOM 1400 C CA . ILE A 1 181 ? 2.354 9.331 -14.525 1.00 85.56 181 ILE A CA 1
ATOM 1401 C C . ILE A 1 181 ? 0.910 9.737 -14.261 1.00 85.56 181 ILE A C 1
ATOM 1403 O O . ILE A 1 181 ? 0.686 10.537 -13.353 1.00 85.56 181 ILE A O 1
ATOM 1407 N N . PHE A 1 182 ? -0.053 9.214 -15.023 1.00 79.19 182 PHE A N 1
ATOM 1408 C CA . PHE A 1 182 ? -1.449 9.665 -14.999 1.00 79.19 182 PHE A CA 1
ATOM 1409 C C . PHE A 1 182 ? -2.378 8.719 -14.247 1.00 79.19 182 PHE A C 1
ATOM 1411 O O . PHE A 1 182 ? -3.371 9.181 -13.684 1.00 79.19 182 PHE A O 1
ATOM 1418 N N . GLU A 1 183 ? -2.029 7.437 -14.154 1.00 76.12 183 GLU A N 1
ATOM 1419 C CA . GLU A 1 183 ? -2.859 6.446 -13.481 1.00 76.12 183 GLU A CA 1
ATOM 1420 C C . GLU A 1 183 ? -3.223 6.835 -12.036 1.00 76.12 183 GLU A C 1
ATOM 1422 O O . GLU A 1 183 ? -2.371 7.322 -11.273 1.00 76.12 183 GLU A O 1
ATOM 1427 N N . PRO A 1 184 ? -4.481 6.589 -11.616 1.00 73.12 184 PRO A N 1
ATOM 1428 C CA . PRO A 1 184 ? -4.875 6.692 -10.223 1.00 73.12 184 PRO A CA 1
ATOM 1429 C C . PRO A 1 184 ? -4.009 5.765 -9.376 1.00 73.12 184 PRO A C 1
ATOM 1431 O O . PRO A 1 184 ? -4.014 4.542 -9.526 1.00 73.12 184 PRO A O 1
ATOM 1434 N N . LYS A 1 185 ? -3.263 6.343 -8.441 1.00 76.06 185 LYS A N 1
ATOM 1435 C CA . LYS A 1 185 ? -2.397 5.578 -7.555 1.00 76.06 185 LYS A CA 1
ATOM 1436 C C . LYS A 1 185 ? -3.215 5.025 -6.389 1.00 76.06 185 LYS A C 1
ATOM 1438 O O . LYS A 1 185 ? -3.134 5.517 -5.265 1.00 76.06 185 LYS A O 1
ATOM 1443 N N . GLN A 1 186 ? -3.984 3.970 -6.666 1.00 73.12 186 GLN A N 1
ATOM 1444 C CA . GLN A 1 186 ? -4.887 3.307 -5.711 1.00 73.12 186 GLN A CA 1
ATOM 1445 C C . GLN A 1 186 ? -4.211 2.975 -4.374 1.00 73.12 186 GLN A C 1
ATOM 1447 O O . GLN A 1 186 ? -4.833 3.058 -3.325 1.00 73.12 186 GLN A O 1
ATOM 1452 N N . VAL A 1 187 ? -2.908 2.678 -4.375 1.00 71.62 187 VAL A N 1
ATOM 1453 C CA . VAL A 1 187 ? -2.129 2.450 -3.147 1.00 71.62 187 VAL A CA 1
ATOM 1454 C C . VAL A 1 187 ? -2.166 3.653 -2.191 1.00 71.62 187 VAL A C 1
ATOM 1456 O O . VAL A 1 187 ? -2.248 3.457 -0.980 1.00 71.62 187 VAL A O 1
ATOM 1459 N N . TYR A 1 188 ? -2.113 4.889 -2.695 1.00 77.62 188 TYR A N 1
ATOM 1460 C CA . TYR A 1 188 ? -2.185 6.098 -1.866 1.00 77.62 188 TYR A CA 1
ATOM 1461 C C . TYR A 1 188 ? -3.613 6.375 -1.395 1.00 77.62 188 TYR A C 1
ATOM 1463 O O . TYR A 1 188 ? -3.810 6.684 -0.221 1.00 77.62 188 TYR A O 1
ATOM 1471 N N . GLN A 1 189 ? -4.604 6.181 -2.267 1.00 77.44 189 GLN A N 1
ATOM 1472 C CA . GLN A 1 189 ? -6.023 6.315 -1.918 1.00 77.44 189 GLN A CA 1
ATOM 1473 C C . GLN A 1 189 ? -6.432 5.311 -0.832 1.00 77.44 189 GLN A C 1
ATOM 1475 O O . GLN A 1 189 ? -6.987 5.700 0.193 1.00 77.44 189 GLN A O 1
ATOM 1480 N N . ASN A 1 190 ? -6.044 4.043 -0.989 1.00 78.19 190 ASN A N 1
ATOM 1481 C CA . ASN A 1 190 ? -6.289 2.993 -0.003 1.00 78.19 190 ASN A CA 1
ATOM 1482 C C . ASN A 1 190 ? -5.615 3.316 1.335 1.00 78.19 190 ASN A C 1
ATOM 1484 O O . ASN A 1 190 ? -6.195 3.081 2.388 1.00 78.19 190 ASN A O 1
ATOM 1488 N N . ARG A 1 191 ? -4.407 3.897 1.325 1.00 78.44 191 ARG A N 1
ATOM 1489 C CA . ARG A 1 191 ? -3.729 4.323 2.562 1.00 78.44 191 ARG A CA 1
ATOM 1490 C C . ARG A 1 191 ? -4.431 5.470 3.268 1.00 78.44 191 ARG A C 1
ATOM 1492 O O . ARG A 1 191 ? -4.539 5.427 4.488 1.00 78.44 191 ARG A O 1
ATOM 1499 N N . LEU A 1 192 ? -4.891 6.473 2.521 1.00 80.38 192 LEU A N 1
ATOM 1500 C CA . LEU A 1 192 ? -5.668 7.576 3.087 1.00 80.38 192 LEU A CA 1
ATOM 1501 C C . LEU A 1 192 ? -6.936 7.046 3.755 1.00 80.38 192 LEU A C 1
ATOM 1503 O O . LEU A 1 192 ? -7.229 7.427 4.887 1.00 80.38 192 LEU A O 1
ATOM 1507 N N . GLN A 1 193 ? -7.637 6.130 3.084 1.00 83.88 193 GLN A N 1
ATOM 1508 C CA . GLN A 1 193 ? -8.847 5.505 3.606 1.00 83.88 193 GLN A CA 1
ATOM 1509 C C . GLN A 1 193 ? -8.570 4.674 4.865 1.00 83.88 193 GLN A C 1
ATOM 1511 O O . GLN A 1 193 ? -9.217 4.896 5.880 1.00 83.88 193 GLN A O 1
ATOM 1516 N N . ILE A 1 194 ? -7.565 3.791 4.842 1.00 84.25 194 ILE A N 1
ATOM 1517 C CA . ILE A 1 194 ? -7.178 2.968 6.002 1.00 84.25 194 ILE A CA 1
ATOM 1518 C C . ILE A 1 194 ? -6.841 3.839 7.212 1.00 84.25 194 ILE A C 1
ATOM 1520 O O . ILE A 1 194 ? -7.338 3.594 8.307 1.00 84.25 194 ILE A O 1
ATOM 1524 N N . ASN A 1 195 ? -6.021 4.874 7.019 1.00 82.50 195 ASN A N 1
ATOM 1525 C CA . ASN A 1 195 ? -5.648 5.770 8.107 1.00 82.50 195 ASN A CA 1
ATOM 1526 C C . ASN A 1 195 ? -6.859 6.562 8.618 1.00 82.50 195 ASN A C 1
ATOM 1528 O O . ASN A 1 195 ? -6.967 6.787 9.818 1.00 82.50 195 ASN A O 1
ATOM 1532 N N . SER A 1 196 ? -7.761 6.993 7.727 1.00 84.38 196 SER A N 1
ATOM 1533 C CA . SER A 1 196 ? -8.998 7.685 8.112 1.00 84.38 196 SER A CA 1
ATOM 1534 C C . SER A 1 196 ? -9.894 6.798 8.971 1.00 84.38 196 SER A C 1
ATOM 1536 O O . SER A 1 196 ? -10.325 7.228 10.036 1.00 84.38 196 SER A O 1
ATOM 1538 N N . ASP A 1 197 ? -10.121 5.559 8.537 1.00 83.88 197 ASP A N 1
ATOM 1539 C CA . ASP A 1 197 ? -10.966 4.595 9.242 1.00 83.88 197 ASP A CA 1
ATOM 1540 C C . ASP A 1 197 ? -10.360 4.206 10.599 1.00 83.88 197 ASP A C 1
ATOM 1542 O O . ASP A 1 197 ? -11.070 4.128 11.598 1.00 83.88 197 ASP A O 1
ATOM 1546 N N . ALA A 1 198 ? -9.035 4.028 10.665 1.00 80.44 198 ALA A N 1
ATOM 1547 C CA . ALA A 1 198 ? -8.333 3.747 11.915 1.00 80.44 198 ALA A CA 1
ATOM 1548 C C . ALA A 1 198 ? -8.415 4.918 12.911 1.00 80.44 198 ALA A C 1
ATOM 1550 O O . ALA A 1 198 ? -8.609 4.695 14.103 1.00 80.44 198 ALA A O 1
ATOM 1551 N N . MET A 1 199 ? -8.301 6.167 12.443 1.00 84.56 199 MET A N 1
ATOM 1552 C CA . MET A 1 199 ? -8.468 7.345 13.304 1.00 84.56 199 MET A CA 1
ATOM 1553 C C . MET A 1 199 ? -9.897 7.468 13.843 1.00 84.56 199 MET A C 1
ATOM 1555 O O . MET A 1 199 ? -10.070 7.794 15.015 1.00 84.56 199 MET A O 1
ATOM 1559 N N . GLU A 1 200 ? -10.908 7.226 13.003 1.00 84.94 200 GLU A N 1
ATOM 1560 C CA . GLU A 1 200 ? -12.320 7.269 13.404 1.00 84.94 200 GLU A CA 1
ATOM 1561 C C . GLU A 1 200 ? -12.619 6.203 14.467 1.00 84.94 200 GLU A C 1
ATOM 1563 O O . GLU A 1 200 ? -13.166 6.525 15.522 1.00 84.94 200 GLU A O 1
ATOM 1568 N N . LEU A 1 201 ? -12.135 4.975 14.252 1.00 83.12 201 LEU A N 1
ATOM 1569 C CA . LEU A 1 201 ? -12.229 3.881 15.215 1.00 83.12 201 LEU A CA 1
ATOM 1570 C C . LEU A 1 201 ? -11.575 4.225 16.560 1.00 83.12 201 LEU A C 1
ATOM 1572 O O . LEU A 1 201 ? -12.210 4.079 17.604 1.00 83.12 201 LEU A O 1
ATOM 1576 N N . LEU A 1 202 ? -10.318 4.689 16.548 1.00 81.81 202 LEU A N 1
ATOM 1577 C CA . LEU A 1 202 ? -9.597 5.044 17.776 1.00 81.81 202 LEU A CA 1
ATOM 1578 C C . LEU A 1 202 ? -10.319 6.153 18.547 1.00 81.81 202 LEU A C 1
ATOM 1580 O O . LEU A 1 202 ? -10.413 6.080 19.768 1.00 81.81 202 LEU A O 1
ATOM 1584 N N . LYS A 1 203 ? -10.881 7.140 17.841 1.00 82.75 203 LYS A N 1
ATOM 1585 C CA . LYS A 1 203 ? -11.653 8.223 18.452 1.00 82.75 203 LYS A CA 1
ATOM 1586 C C . LYS A 1 203 ? -12.956 7.718 19.079 1.00 82.75 203 LYS A C 1
ATOM 1588 O O . LYS A 1 203 ? -13.248 8.069 20.218 1.00 82.75 203 LYS A O 1
ATOM 1593 N N . HIS A 1 204 ? -13.730 6.891 18.374 1.00 81.31 204 HIS A N 1
ATOM 1594 C CA . HIS A 1 204 ? -14.976 6.337 18.915 1.00 81.31 204 HIS A CA 1
ATOM 1595 C C . HIS A 1 204 ? -14.730 5.409 20.109 1.00 81.31 204 HIS A C 1
ATOM 1597 O O . HIS A 1 204 ? -15.491 5.457 21.075 1.00 81.31 204 HIS A O 1
ATOM 1603 N N . ALA A 1 205 ? -13.667 4.601 20.066 1.00 77.06 205 ALA A N 1
ATOM 1604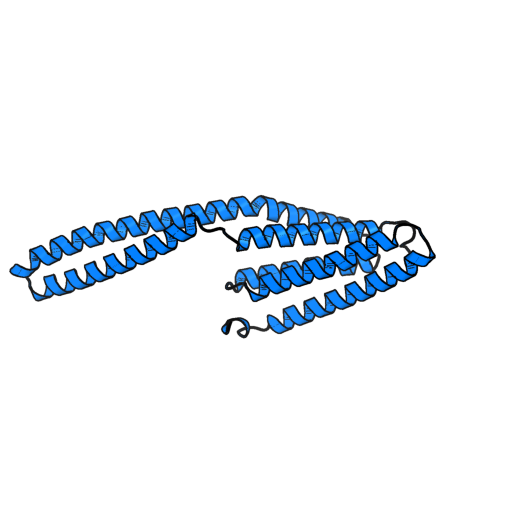 C CA . ALA A 1 205 ? -13.276 3.740 21.176 1.00 77.06 205 ALA A CA 1
ATOM 1605 C C . ALA A 1 205 ? -12.852 4.564 22.405 1.00 77.06 205 ALA A C 1
ATOM 1607 O O . ALA A 1 205 ? -13.382 4.352 23.492 1.00 77.06 205 ALA A O 1
ATOM 1608 N N . ASP A 1 206 ? -11.966 5.546 22.233 1.00 80.50 206 ASP A N 1
ATOM 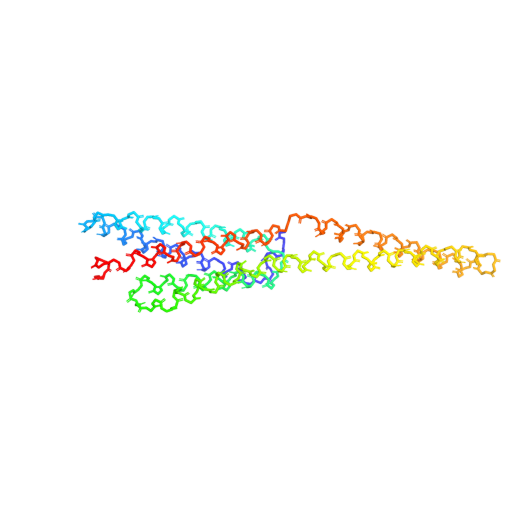1609 C CA . ASP A 1 206 ? -11.501 6.422 23.317 1.00 80.50 206 ASP A CA 1
ATOM 1610 C C . ASP A 1 206 ? -12.666 7.194 23.964 1.00 80.50 206 ASP A C 1
ATOM 1612 O O . ASP A 1 206 ? -12.841 7.171 25.181 1.00 80.50 206 ASP A O 1
ATOM 1616 N N . GLU A 1 207 ? -13.561 7.776 23.160 1.00 77.38 207 GLU A N 1
ATOM 1617 C CA . GLU A 1 207 ? -14.753 8.469 23.663 1.00 77.38 207 GLU A CA 1
ATOM 1618 C C . GLU A 1 207 ? -15.763 7.555 24.383 1.00 77.38 207 GLU A C 1
ATOM 1620 O O . GLU A 1 207 ? -16.546 8.042 25.207 1.00 77.38 207 GLU A O 1
ATOM 1625 N N . ALA A 1 208 ? -15.818 6.264 24.038 1.00 70.44 208 ALA A N 1
ATOM 1626 C CA . ALA A 1 208 ? -16.710 5.303 24.684 1.00 70.44 208 ALA A CA 1
ATOM 1627 C C . ALA A 1 208 ? -16.202 4.931 26.086 1.00 70.44 208 ALA A C 1
ATOM 1629 O O . ALA A 1 208 ? -16.985 4.921 27.036 1.00 70.44 208 ALA A O 1
ATOM 1630 N N . TYR A 1 209 ? -14.893 4.707 26.226 1.00 69.38 209 TYR A N 1
ATOM 1631 C CA . TYR A 1 209 ? -14.259 4.336 27.496 1.00 69.38 209 TYR A CA 1
ATOM 1632 C C . TYR A 1 209 ? -13.992 5.526 28.435 1.00 69.38 209 TYR A C 1
ATOM 1634 O O . TYR A 1 209 ? -13.886 5.334 29.641 1.00 69.38 209 TYR A O 1
ATOM 1642 N N . GLN A 1 210 ? -13.966 6.764 27.930 1.00 68.19 210 GLN A N 1
ATOM 1643 C CA . GLN A 1 210 ? -13.869 7.980 28.758 1.00 68.19 210 GLN A CA 1
ATOM 1644 C C . GLN A 1 210 ? -15.152 8.336 29.521 1.00 68.19 210 GLN A C 1
ATOM 1646 O O . GLN A 1 210 ? -15.132 9.199 30.402 1.00 68.19 210 GLN A O 1
ATOM 1651 N N . SER A 1 211 ? -16.300 7.750 29.171 1.00 58.31 211 SER A N 1
ATOM 1652 C CA . SER A 1 211 ? -17.547 8.108 29.843 1.00 58.31 211 SER A CA 1
ATOM 1653 C C . SER A 1 211 ? -17.532 7.592 31.290 1.00 58.31 211 SER A C 1
ATOM 1655 O O . SER A 1 211 ? -17.213 6.422 31.492 1.00 58.31 211 SER A O 1
ATOM 1657 N N . PRO A 1 212 ? -17.940 8.391 32.298 1.00 49.66 212 PRO A N 1
ATOM 1658 C CA . PRO A 1 212 ? -17.837 8.052 33.729 1.00 49.66 212 PRO A CA 1
ATOM 1659 C C . PRO A 1 212 ? -18.645 6.818 34.182 1.00 49.66 212 PRO A C 1
ATOM 1661 O O . PRO A 1 212 ? -18.670 6.494 35.363 1.00 49.66 212 PRO A O 1
ATOM 1664 N N . VAL A 1 213 ? -19.319 6.135 33.255 1.00 48.50 213 VAL A N 1
ATOM 1665 C CA . VAL A 1 213 ? -20.066 4.890 33.474 1.00 48.50 213 VAL A CA 1
ATOM 1666 C C . VAL A 1 213 ? -19.253 3.651 33.048 1.00 48.50 213 VAL A C 1
ATOM 1668 O O . VAL A 1 213 ? -19.589 2.548 33.451 1.00 48.50 213 VAL A O 1
ATOM 1671 N N . ALA A 1 214 ? -18.178 3.804 32.261 1.00 47.53 214 ALA A N 1
ATOM 1672 C CA . ALA A 1 214 ? -17.352 2.697 31.754 1.00 47.53 214 ALA A CA 1
ATOM 1673 C C . ALA A 1 214 ? -16.214 2.273 32.711 1.00 47.53 214 ALA A C 1
ATOM 1675 O O . ALA A 1 214 ? -15.570 1.244 32.505 1.00 47.53 214 ALA A O 1
ATOM 1676 N N . SER A 1 215 ? -15.966 3.045 33.772 1.00 40.72 215 SER A N 1
ATOM 1677 C CA . SER A 1 215 ? -15.027 2.709 34.843 1.00 40.72 215 SER A CA 1
ATOM 1678 C C . SER A 1 215 ? -15.710 1.851 35.917 1.00 40.72 215 SER A C 1
ATOM 1680 O O . SER A 1 215 ? -16.065 2.366 36.978 1.00 40.72 215 SER A O 1
ATOM 1682 N N . PHE A 1 216 ? -15.913 0.564 35.630 1.00 39.84 216 PHE A N 1
ATOM 1683 C CA . PHE A 1 216 ? -16.275 -0.463 36.615 1.00 39.84 216 PHE A CA 1
ATOM 1684 C C . PHE A 1 216 ? -15.491 -1.750 36.368 1.00 39.84 216 PHE A C 1
ATOM 1686 O O . PHE A 1 216 ? -15.420 -2.183 35.196 1.00 39.84 216 PHE A O 1
#

Secondary structure (DSSP, 8-state):
-GGGGSSTHHHHHHHHHHHHHHHHHHHHHHHHHHHTT-TTHHHHHHHHHHHHHHHHHHHHHHHHT---HHHHHHHHHHHHHHHHHHHHHHTT---HHHHHHHHHHHHHHHHHHHHHHHHHHHHHHHHHHHHHHHHHHHHHHHHHHHHHTTT-HHHHHHHHHHHHHHHHHHHHHHHHHHHHHHS--HHHHHHHHHHHHHHHHHHHHHHHHTSTTS--

pLDDT: mean 79.5, std 12.0, range [35.41, 95.19]